Protein AF-A0A2R3QHC9-F1 (afdb_monomer)

Nearest PDB structures (foldseek):
  4gmg-assembly2_C  TM=5.387E-01  e=1.270E-01  Yersinia enterocolitica subsp. enterocolitica 8081
  4gmf-assembly1_A  TM=4.639E-01  e=7.809E-02  Yersinia enterocolitica subsp. enterocolitica 8081
  4gmg-assembly2_D  TM=4.765E-01  e=1.349E-01  Yersinia enterocolitica subsp. enterocolitica 8081
  4gmg-assembly1_B  TM=4.558E-01  e=1.270E-01  Yersinia enterocolitica subsp. enterocolitica 8081
  5kvs-assembly1_B  TM=4.459E-01  e=1.270E-01  Yersinia enterocolitica

Solvent-accessible surface area (backbone atoms only — not comparable to full-atom values): 14572 Å² total; per-residue (Å²): 135,83,73,7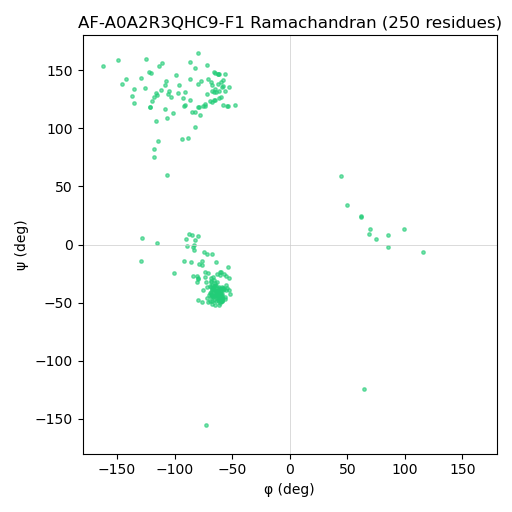6,47,86,79,48,50,32,53,44,51,48,32,47,35,56,29,52,70,57,51,57,64,62,48,23,78,75,43,71,48,53,50,70,57,49,55,40,32,50,69,72,40,94,61,95,71,54,68,71,46,52,51,44,43,36,46,73,72,40,34,54,98,52,30,68,40,47,91,37,41,44,63,33,36,43,84,74,43,61,68,40,58,53,51,41,65,74,63,39,58,81,55,90,45,72,28,37,36,39,36,34,70,62,61,66,91,48,38,38,34,41,34,34,58,32,78,14,41,34,41,38,43,35,58,77,55,100,56,50,65,67,54,46,48,66,71,67,61,47,77,38,78,44,77,28,91,52,66,52,77,80,60,60,58,88,42,42,66,60,30,50,52,52,55,50,51,46,49,51,51,54,56,68,71,48,53,69,67,56,54,51,48,54,50,50,51,59,61,68,49,66,94,84,73,85,74,89,69,97,52,99,54,52,62,62,53,48,51,50,52,53,50,50,42,54,41,43,76,72,69,48,50,71,68,61,51,52,53,51,53,55,54,54,53,56,64,62,73,68,60,81,76,84,75,82,80,79,89,126

Structure (mmCIF, N/CA/C/O backbone):
data_AF-A0A2R3QHC9-F1
#
_entry.id   AF-A0A2R3QHC9-F1
#
loop_
_atom_site.group_PDB
_atom_site.id
_atom_site.type_symbol
_atom_site.label_atom_id
_atom_site.label_alt_id
_atom_site.label_comp_id
_atom_site.label_asym_id
_atom_site.label_entity_id
_atom_site.label_seq_id
_atom_site.pdbx_PDB_ins_code
_atom_site.Cartn_x
_atom_site.Cartn_y
_atom_site.Cartn_z
_atom_site.occupancy
_atom_site.B_iso_or_equiv
_atom_site.auth_seq_id
_atom_site.auth_comp_id
_atom_site.auth_asym_id
_atom_site.auth_atom_id
_atom_site.pdbx_PDB_model_num
ATOM 1 N N . MET A 1 1 ? 13.502 2.954 15.774 1.00 37.19 1 MET A N 1
ATOM 2 C CA . MET A 1 1 ? 12.127 2.497 16.058 1.00 37.19 1 MET A CA 1
ATOM 3 C C . MET A 1 1 ? 11.345 3.686 16.577 1.00 37.19 1 MET A C 1
ATOM 5 O O . MET A 1 1 ? 11.470 4.013 17.752 1.00 37.19 1 MET A O 1
ATOM 9 N N . SER A 1 2 ? 10.602 4.375 15.716 1.00 44.53 2 SER A N 1
ATOM 10 C CA . SER A 1 2 ? 9.570 5.290 16.207 1.00 44.53 2 SER A CA 1
ATOM 11 C C . SER A 1 2 ? 8.277 4.499 16.240 1.00 44.53 2 SER A C 1
ATOM 13 O O . SER A 1 2 ? 7.577 4.404 15.241 1.00 44.53 2 SER A O 1
ATOM 15 N N . ALA A 1 3 ? 8.001 3.876 17.385 1.00 68.56 3 ALA A N 1
ATOM 16 C CA . ALA A 1 3 ? 6.725 3.220 17.611 1.00 68.56 3 ALA A CA 1
ATOM 17 C C . ALA A 1 3 ? 5.607 4.265 17.475 1.00 68.56 3 ALA A C 1
ATOM 19 O O . ALA A 1 3 ? 5.670 5.312 18.123 1.00 68.56 3 ALA A O 1
ATOM 20 N N . LEU A 1 4 ? 4.603 3.984 16.638 1.00 81.00 4 LEU A N 1
ATOM 21 C CA . LEU A 1 4 ? 3.405 4.816 16.504 1.00 81.00 4 LEU A CA 1
ATOM 22 C C . LEU A 1 4 ? 2.848 5.156 17.890 1.00 81.00 4 LEU A C 1
ATOM 24 O O . LEU A 1 4 ? 2.478 4.262 18.658 1.00 81.00 4 LEU A O 1
ATOM 28 N N . ASN A 1 5 ? 2.780 6.445 18.213 1.00 84.69 5 ASN A N 1
ATOM 29 C CA . ASN A 1 5 ? 2.240 6.886 19.492 1.00 84.69 5 ASN A CA 1
ATOM 30 C C . ASN A 1 5 ? 0.699 6.874 19.475 1.00 84.69 5 ASN A C 1
ATOM 32 O O . ASN A 1 5 ? 0.059 6.813 18.423 1.00 84.69 5 ASN A O 1
ATOM 36 N N . SER A 1 6 ? 0.079 6.957 20.653 1.00 84.75 6 SER A N 1
ATOM 37 C CA . SER A 1 6 ? -1.382 6.886 20.797 1.00 84.75 6 SER A CA 1
ATOM 38 C C . SER A 1 6 ? -2.150 7.981 20.047 1.00 84.75 6 SER A C 1
ATOM 40 O O . SER A 1 6 ? -3.322 7.779 19.739 1.00 84.75 6 SER A O 1
ATOM 42 N N . GLU A 1 7 ? -1.517 9.117 19.752 1.00 87.75 7 GLU A N 1
ATOM 43 C CA . GLU A 1 7 ? -2.118 10.236 19.011 1.00 87.75 7 GLU A CA 1
ATOM 44 C C . GLU A 1 7 ? -2.032 10.042 17.489 1.00 87.75 7 GLU A C 1
ATOM 46 O O . GLU A 1 7 ? -2.892 10.522 16.752 1.00 87.75 7 GLU A O 1
ATOM 51 N N . GLN A 1 8 ? -1.035 9.293 17.012 1.00 91.44 8 GLN A N 1
ATOM 52 C CA . GLN A 1 8 ? -0.843 8.959 15.599 1.00 91.44 8 GLN A CA 1
ATOM 53 C C . GLN A 1 8 ? -1.755 7.816 15.138 1.00 91.44 8 GLN A C 1
ATOM 55 O O . GLN A 1 8 ? -2.163 7.788 13.976 1.00 91.44 8 GLN A O 1
ATOM 60 N N . LEU A 1 9 ? -2.116 6.890 16.034 1.00 92.38 9 LEU A N 1
ATOM 61 C CA . LEU A 1 9 ? -2.947 5.727 15.691 1.00 92.38 9 LEU A CA 1
ATOM 62 C C . LEU A 1 9 ? -4.305 6.089 15.055 1.00 92.38 9 LEU A C 1
ATOM 64 O O . LEU A 1 9 ? -4.631 5.499 14.021 1.00 92.38 9 LEU A O 1
ATOM 68 N N . PRO A 1 10 ? -5.096 7.044 15.587 1.00 94.31 10 PRO A N 1
ATOM 69 C CA . PRO A 1 10 ? -6.348 7.453 14.954 1.00 94.31 10 PRO A CA 1
ATOM 70 C C . PRO A 1 10 ? -6.142 8.090 13.577 1.00 94.31 10 PRO A C 1
ATOM 72 O O . PRO A 1 10 ? -6.956 7.881 12.678 1.00 94.31 10 PRO A O 1
ATOM 75 N N . ILE A 1 11 ? -5.050 8.842 13.405 1.00 95.19 11 ILE A N 1
ATOM 76 C CA . ILE A 1 11 ? -4.715 9.536 12.156 1.00 95.19 11 ILE A CA 1
ATOM 77 C C . ILE A 1 11 ? -4.388 8.510 11.066 1.00 95.19 11 ILE A C 1
ATOM 79 O O . ILE A 1 11 ? -4.999 8.532 9.994 1.00 95.19 11 ILE A O 1
ATOM 83 N N . LEU A 1 12 ? -3.489 7.566 11.365 1.00 95.31 12 LEU A N 1
ATOM 84 C CA . LEU A 1 12 ? -3.126 6.478 10.456 1.00 95.31 12 LEU A CA 1
ATOM 85 C C . LEU A 1 12 ? -4.350 5.625 10.098 1.00 95.31 12 LEU A C 1
ATOM 87 O O . LEU A 1 12 ? -4.618 5.384 8.920 1.00 95.31 12 LEU A O 1
ATOM 91 N N . ALA A 1 13 ? -5.125 5.206 11.104 1.00 95.94 13 ALA A N 1
ATOM 92 C CA . ALA A 1 13 ? -6.312 4.385 10.888 1.00 95.94 13 ALA A CA 1
ATOM 93 C C . ALA A 1 13 ? -7.358 5.103 10.021 1.00 95.94 13 ALA A C 1
ATOM 95 O O . ALA A 1 13 ? -7.935 4.499 9.118 1.00 95.94 13 ALA A O 1
ATOM 96 N N . GLY A 1 14 ? -7.583 6.399 10.258 1.00 96.06 14 GLY A N 1
ATOM 97 C CA . GLY A 1 14 ? -8.512 7.213 9.477 1.00 96.06 14 GLY A CA 1
ATOM 98 C C . GLY A 1 14 ? -8.093 7.351 8.015 1.00 96.06 14 GLY A C 1
ATOM 99 O O . GLY A 1 14 ? -8.934 7.203 7.123 1.00 96.06 14 GLY A O 1
ATOM 100 N N . ALA A 1 15 ? -6.802 7.580 7.763 1.00 95.88 15 ALA A N 1
ATOM 101 C CA . ALA A 1 15 ? -6.261 7.661 6.411 1.00 95.88 15 ALA A CA 1
ATOM 102 C C . ALA A 1 15 ? -6.394 6.318 5.670 1.00 95.88 15 ALA A C 1
ATOM 104 O O . ALA A 1 15 ? -6.951 6.284 4.572 1.00 95.88 15 ALA A O 1
ATOM 105 N N . LEU A 1 16 ? -5.992 5.206 6.297 1.00 97.00 16 LEU A N 1
ATOM 106 C CA . LEU A 1 16 ? -6.096 3.862 5.712 1.00 97.00 16 LEU A CA 1
ATOM 107 C C . LEU A 1 16 ? -7.544 3.440 5.436 1.00 97.00 16 LEU A C 1
ATOM 109 O O . LEU A 1 16 ? -7.821 2.872 4.382 1.00 97.00 16 LEU A O 1
ATOM 113 N N . LEU A 1 17 ? -8.486 3.751 6.336 1.00 96.62 17 LEU A N 1
ATOM 114 C CA . LEU A 1 17 ? -9.914 3.488 6.118 1.00 96.62 17 LEU A CA 1
ATOM 115 C C . LEU A 1 17 ? -10.426 4.149 4.838 1.00 96.62 17 LEU A C 1
ATOM 117 O O . LEU A 1 17 ? -11.145 3.523 4.060 1.00 96.62 17 LEU A O 1
ATOM 121 N N . ARG A 1 18 ? -10.054 5.416 4.626 1.00 95.62 18 ARG A N 1
ATOM 122 C CA . ARG A 1 18 ? -10.460 6.192 3.450 1.00 95.62 18 ARG A CA 1
ATOM 123 C C . ARG A 1 18 ? -9.799 5.680 2.182 1.00 95.62 18 ARG A C 1
ATOM 125 O O . ARG A 1 18 ? -10.515 5.420 1.223 1.00 95.62 18 ARG A O 1
ATOM 132 N N . LEU A 1 19 ? -8.483 5.474 2.209 1.00 95.81 19 LEU A N 1
ATOM 133 C CA . LEU A 1 19 ? -7.729 4.948 1.070 1.00 95.81 19 LEU A CA 1
ATOM 134 C C . LEU A 1 19 ? -8.257 3.585 0.613 1.00 95.81 19 LEU A C 1
ATOM 136 O O . LEU A 1 19 ? -8.343 3.323 -0.581 1.00 95.81 19 LEU A O 1
ATOM 140 N N . ARG A 1 20 ? -8.673 2.730 1.550 1.00 95.56 20 ARG A N 1
ATOM 141 C CA . ARG A 1 20 ? -9.242 1.409 1.248 1.00 95.56 20 ARG A CA 1
ATOM 142 C C . ARG A 1 20 ? -10.740 1.419 0.932 1.00 95.56 20 ARG A C 1
ATOM 144 O O . ARG A 1 20 ? -11.303 0.356 0.690 1.00 95.56 20 ARG A O 1
ATOM 151 N N . GLY A 1 21 ? -11.406 2.574 0.995 1.00 94.56 21 GLY A N 1
ATOM 152 C CA . GLY A 1 21 ? -12.853 2.676 0.778 1.00 94.56 21 GLY A CA 1
ATOM 153 C C . GLY A 1 21 ? -13.698 1.896 1.796 1.00 94.56 21 GLY A C 1
ATOM 154 O O . GLY A 1 21 ? -14.824 1.508 1.493 1.00 94.56 21 GLY A O 1
ATOM 155 N N . LEU A 1 22 ? -13.174 1.639 3.000 1.00 94.81 22 LEU A N 1
ATOM 156 C CA . LEU A 1 22 ? -13.862 0.835 4.011 1.00 94.81 22 LEU A CA 1
ATOM 157 C C . LEU A 1 22 ? -14.934 1.645 4.748 1.00 94.81 22 LEU A C 1
ATOM 159 O O . LEU A 1 22 ? -14.729 2.792 5.159 1.00 94.81 22 LEU A O 1
ATOM 163 N N . THR A 1 23 ? -16.084 1.011 4.973 1.00 93.62 23 THR A N 1
ATOM 164 C CA . THR A 1 23 ? -17.175 1.578 5.770 1.00 93.62 23 THR A CA 1
ATOM 165 C C . THR A 1 23 ? -16.985 1.268 7.255 1.00 93.62 23 THR A C 1
ATOM 167 O O . THR A 1 23 ? -16.351 0.284 7.629 1.00 93.62 23 THR A O 1
ATOM 170 N N . LEU A 1 24 ? -17.590 2.074 8.136 1.00 93.56 24 LEU A N 1
ATOM 171 C CA . LEU A 1 24 ? -17.576 1.786 9.578 1.00 93.56 24 LEU A CA 1
ATOM 172 C C . LEU A 1 24 ? -18.296 0.470 9.923 1.00 93.56 24 LEU A C 1
ATOM 174 O O . LEU A 1 24 ? -17.975 -0.135 10.941 1.00 93.56 24 LEU A O 1
ATOM 178 N N . ALA A 1 25 ? -19.248 0.032 9.090 1.00 92.62 25 ALA A N 1
ATOM 179 C CA . ALA A 1 25 ? -19.932 -1.249 9.250 1.00 92.62 25 ALA A CA 1
ATOM 180 C C . ALA A 1 25 ? -18.972 -2.422 9.003 1.00 92.62 25 ALA A C 1
ATOM 182 O O . ALA A 1 25 ? -18.829 -3.272 9.874 1.00 92.62 25 ALA A O 1
ATOM 183 N N . ALA A 1 26 ? -18.211 -2.389 7.903 1.00 93.19 26 ALA A N 1
ATOM 184 C CA . ALA A 1 26 ? -17.202 -3.410 7.611 1.00 93.19 26 ALA A CA 1
ATOM 185 C C . ALA A 1 26 ? -16.153 -3.526 8.733 1.00 93.19 26 ALA A C 1
ATOM 187 O O . ALA A 1 26 ? -15.731 -4.620 9.104 1.00 93.19 26 ALA A O 1
ATOM 188 N N . VAL A 1 27 ? -15.767 -2.393 9.328 1.00 94.19 27 VAL A N 1
ATOM 189 C CA . VAL A 1 27 ? -14.846 -2.385 10.472 1.00 94.19 27 VAL A CA 1
ATOM 190 C C . VAL A 1 27 ? -15.482 -2.984 11.721 1.00 94.19 27 VAL A C 1
ATOM 192 O O . VAL A 1 27 ? -14.807 -3.701 12.461 1.00 94.19 27 VAL A O 1
ATOM 195 N N . PHE A 1 28 ? -16.757 -2.688 11.986 1.00 92.94 28 PHE A N 1
ATOM 196 C CA . PHE A 1 28 ? -17.480 -3.291 13.103 1.00 92.94 28 PHE A CA 1
ATOM 197 C C . PHE A 1 28 ? -17.517 -4.815 12.964 1.00 92.94 28 PHE A C 1
ATOM 199 O O . PHE A 1 28 ? -17.169 -5.498 13.924 1.00 92.94 28 PHE A O 1
ATOM 206 N N . ASP A 1 29 ? -17.836 -5.332 11.779 1.00 93.25 29 ASP A N 1
ATOM 207 C CA . ASP A 1 29 ? -17.891 -6.776 11.529 1.00 93.25 29 ASP A CA 1
ATOM 208 C C . ASP A 1 29 ? -16.524 -7.446 11.752 1.00 93.25 29 ASP A C 1
ATOM 210 O O . ASP A 1 29 ? -16.443 -8.532 12.321 1.00 93.25 29 ASP A O 1
ATOM 214 N N . ALA A 1 30 ? -15.433 -6.768 11.381 1.00 92.50 30 ALA A N 1
ATOM 215 C CA . ALA A 1 30 ? -14.078 -7.295 11.527 1.00 92.50 30 ALA A CA 1
ATOM 216 C C . ALA A 1 30 ? -13.479 -7.164 12.942 1.00 92.50 30 ALA A C 1
ATOM 218 O O . ALA A 1 30 ? -12.588 -7.931 13.306 1.00 92.50 30 ALA A O 1
ATOM 219 N N . THR A 1 31 ? -13.900 -6.173 13.735 1.00 94.31 31 THR A N 1
ATOM 220 C CA . THR A 1 31 ? -13.192 -5.781 14.980 1.00 94.31 31 THR A CA 1
ATOM 221 C C . THR A 1 31 ? -14.086 -5.698 16.220 1.00 94.31 31 THR A C 1
ATOM 223 O O . THR A 1 31 ? -13.595 -5.580 17.347 1.00 94.31 31 THR A O 1
ATOM 226 N N . GLY A 1 32 ? -15.407 -5.696 16.038 1.00 93.06 32 GLY A N 1
ATOM 227 C CA . GLY A 1 32 ? -16.400 -5.462 17.087 1.00 93.06 32 GLY A CA 1
ATOM 228 C C . GLY A 1 32 ? -16.429 -4.028 17.635 1.00 93.06 32 GLY A C 1
ATOM 229 O O . GLY A 1 32 ? -17.087 -3.769 18.649 1.00 93.06 32 GLY A O 1
ATOM 230 N N . ILE A 1 33 ? -15.714 -3.074 17.024 1.00 95.12 33 ILE A N 1
ATOM 231 C CA . ILE A 1 33 ? -15.723 -1.670 17.458 1.00 95.12 33 ILE A CA 1
ATOM 232 C C . ILE A 1 33 ? -16.979 -0.982 16.926 1.00 95.12 33 ILE A C 1
ATOM 234 O O . ILE A 1 33 ? -17.162 -0.834 15.721 1.00 95.12 33 ILE A O 1
ATOM 238 N N . ARG A 1 34 ? -17.840 -0.498 17.829 1.00 94.81 34 ARG A N 1
ATOM 239 C CA . ARG A 1 34 ? -19.048 0.253 17.449 1.00 94.81 34 ARG A CA 1
ATOM 240 C C . ARG A 1 34 ? -18.691 1.491 16.621 1.00 94.81 34 ARG A C 1
ATOM 242 O O . ARG A 1 34 ? -17.822 2.268 17.018 1.00 94.81 34 ARG A O 1
ATOM 249 N N . ALA A 1 35 ? -19.445 1.730 15.547 1.00 94.12 35 ALA A N 1
ATOM 250 C CA . ALA A 1 35 ? -19.225 2.843 14.621 1.00 94.12 35 ALA A CA 1
ATOM 251 C C . ALA A 1 35 ? -19.148 4.220 15.310 1.00 94.12 35 ALA A C 1
ATOM 253 O O . ALA A 1 35 ? -18.304 5.036 14.949 1.00 94.12 35 ALA A O 1
ATOM 254 N N . ALA A 1 36 ? -19.977 4.469 16.331 1.00 93.25 36 ALA A N 1
ATOM 255 C CA . ALA A 1 36 ? -19.953 5.721 17.094 1.00 93.25 36 ALA A CA 1
ATOM 256 C C . ALA A 1 36 ? -18.624 5.923 17.844 1.00 93.25 36 ALA A C 1
ATOM 258 O O . ALA A 1 36 ? -18.024 6.995 17.762 1.00 93.25 36 ALA A O 1
ATOM 259 N N . ASN A 1 37 ? -18.136 4.875 18.516 1.00 94.62 37 ASN A N 1
ATOM 260 C CA . ASN A 1 37 ? -16.878 4.912 19.261 1.00 94.62 37 ASN A CA 1
ATOM 261 C C . ASN A 1 37 ? -15.698 5.081 18.303 1.00 94.62 37 ASN A C 1
ATOM 263 O O . ASN A 1 37 ? -14.841 5.930 18.538 1.00 94.62 37 ASN A O 1
ATOM 267 N N . LEU A 1 38 ? -15.688 4.327 17.197 1.00 95.56 38 LEU A N 1
ATOM 268 C CA . LEU A 1 38 ? -14.661 4.450 16.165 1.00 95.56 38 LEU A CA 1
ATOM 269 C C . LEU A 1 38 ? -14.658 5.856 15.556 1.00 95.56 38 LEU A C 1
ATOM 271 O O . LEU A 1 38 ? -13.611 6.484 15.473 1.00 95.56 38 LEU A O 1
ATOM 275 N N . SER A 1 39 ? -15.823 6.397 15.188 1.00 94.75 39 SER A N 1
ATOM 276 C CA . SER A 1 39 ? -15.914 7.740 14.609 1.00 94.75 39 SER A CA 1
ATOM 277 C C . SER A 1 39 ? -15.441 8.832 15.568 1.00 94.75 39 SER A C 1
ATOM 279 O O . SER A 1 39 ? -14.796 9.779 15.121 1.00 94.75 39 SER A O 1
ATOM 281 N N . ALA A 1 40 ? -15.767 8.733 16.858 1.00 94.44 40 ALA A N 1
ATOM 282 C CA . ALA A 1 40 ? -15.295 9.686 17.854 1.00 94.44 40 ALA A CA 1
ATOM 283 C C . ALA A 1 40 ? -13.776 9.567 18.064 1.00 94.44 40 ALA A C 1
ATOM 285 O O . ALA A 1 40 ? -13.091 10.590 18.063 1.00 94.44 40 ALA A O 1
ATOM 286 N N . TRP A 1 41 ? -13.250 8.343 18.142 1.00 95.00 41 TRP A N 1
ATOM 287 C CA . TRP A 1 41 ? -11.816 8.081 18.286 1.00 95.00 41 TRP A CA 1
ATOM 288 C C . TRP A 1 41 ? -11.001 8.594 17.089 1.00 95.00 41 TRP A C 1
ATOM 290 O O . TRP A 1 41 ? -10.028 9.313 17.285 1.00 95.00 41 TRP A O 1
A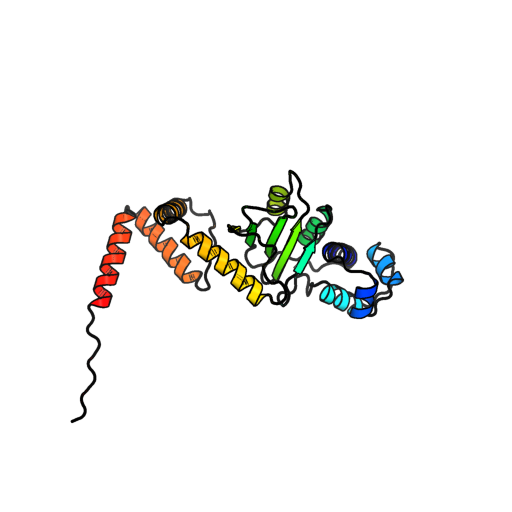TOM 300 N N . LEU A 1 42 ? -11.451 8.345 15.853 1.00 94.31 42 LEU A N 1
ATOM 301 C CA . LEU A 1 42 ? -10.821 8.861 14.624 1.00 94.31 42 LEU A CA 1
ATOM 302 C C . LEU A 1 42 ? -10.792 10.398 14.550 1.00 94.31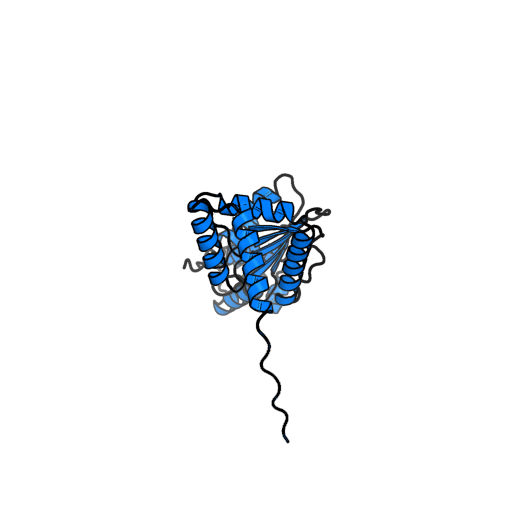 42 LEU A C 1
ATOM 304 O O . LEU A 1 42 ? -9.960 10.966 13.854 1.00 94.31 42 LEU A O 1
ATOM 308 N N . LYS A 1 43 ? -11.694 11.082 15.265 1.00 92.19 43 LYS A N 1
ATOM 309 C CA . LYS A 1 43 ? -11.722 12.552 15.388 1.00 92.19 43 LYS A CA 1
ATOM 310 C C . LYS A 1 43 ? -10.843 13.070 16.535 1.00 92.19 43 LYS A C 1
ATOM 312 O O . LYS A 1 43 ? -10.970 14.234 16.904 1.00 92.19 43 LYS A O 1
ATOM 317 N N . GLY A 1 44 ? -10.032 12.208 17.151 1.00 87.62 44 GLY A N 1
ATOM 318 C CA . GLY A 1 44 ? -9.202 12.545 18.309 1.00 87.62 44 GLY A CA 1
ATOM 319 C C . GLY A 1 44 ? -9.999 12.792 19.592 1.00 87.62 44 GLY A C 1
ATOM 320 O O . GLY A 1 44 ? -9.458 13.329 20.555 1.00 87.62 44 GLY A O 1
ATOM 321 N N . ARG A 1 45 ? -11.294 12.435 19.637 1.00 88.06 45 ARG A N 1
ATOM 322 C CA . ARG A 1 45 ? -12.085 12.593 20.864 1.00 88.06 45 ARG A CA 1
ATOM 323 C C . ARG A 1 45 ? -11.727 11.481 21.851 1.00 88.06 45 ARG A C 1
ATOM 325 O O . ARG A 1 45 ? -11.626 10.328 21.423 1.00 88.06 45 ARG A O 1
ATOM 332 N N . PRO A 1 46 ? -11.633 11.781 23.160 1.00 78.50 46 PRO A N 1
ATOM 333 C CA . PRO A 1 46 ? -11.410 10.763 24.179 1.00 78.50 46 PRO A CA 1
ATOM 334 C C . PRO A 1 46 ? -12.468 9.664 24.074 1.00 78.50 46 PRO A C 1
ATOM 336 O O . PRO A 1 46 ? -13.668 9.929 24.180 1.00 78.50 46 PRO A O 1
ATOM 339 N N . GLN A 1 47 ? -12.025 8.436 23.820 1.00 84.88 47 GLN A N 1
ATOM 340 C CA . GLN A 1 47 ? -12.861 7.245 23.729 1.00 84.88 47 GLN A CA 1
ATOM 341 C C . GLN A 1 47 ? -12.087 6.050 24.265 1.00 84.88 47 GLN A C 1
ATOM 343 O O . GLN A 1 47 ? -10.911 5.871 23.954 1.00 84.88 47 GLN A O 1
ATOM 348 N N . VAL A 1 48 ? -12.765 5.202 25.036 1.00 82.50 48 VAL A N 1
ATOM 349 C CA . VAL A 1 48 ? -12.174 3.965 25.547 1.00 82.50 48 VAL A CA 1
ATOM 350 C C . VAL A 1 48 ? -12.394 2.862 24.513 1.00 82.50 48 VAL A C 1
ATOM 352 O O . VAL A 1 48 ? -13.423 2.184 24.499 1.00 82.50 48 VAL A O 1
ATOM 355 N N . ILE A 1 49 ? -11.423 2.694 23.619 1.00 89.81 49 ILE A N 1
ATOM 356 C CA . ILE A 1 49 ? -11.270 1.487 22.802 1.00 89.81 49 ILE A CA 1
ATOM 357 C C . ILE A 1 49 ? -10.122 0.696 23.425 1.00 89.81 49 ILE A C 1
ATOM 359 O O . ILE A 1 49 ? -9.052 1.247 23.668 1.00 89.81 49 ILE A O 1
ATOM 363 N N . SER A 1 50 ? -10.346 -0.582 23.734 1.00 91.19 50 SER A N 1
ATOM 364 C CA . SER A 1 50 ? -9.293 -1.410 24.323 1.00 91.19 50 SER A CA 1
ATOM 365 C C . SER A 1 50 ? -8.106 -1.537 23.367 1.00 91.19 50 SER A C 1
ATOM 367 O O . SER A 1 50 ? -8.293 -1.615 22.152 1.00 91.19 50 SER A O 1
ATOM 369 N N . ALA A 1 51 ? -6.891 -1.627 23.914 1.00 90.19 51 ALA A N 1
ATOM 370 C CA . ALA A 1 51 ? -5.675 -1.806 23.121 1.00 90.19 51 ALA A CA 1
ATOM 371 C C . ALA A 1 51 ? -5.793 -2.995 22.150 1.00 90.19 51 ALA A C 1
ATOM 373 O O . ALA A 1 51 ? -5.503 -2.848 20.971 1.00 90.19 51 ALA A O 1
ATOM 374 N N . ALA A 1 52 ? -6.348 -4.126 22.604 1.00 91.88 52 ALA A N 1
ATOM 375 C CA . ALA A 1 52 ? -6.584 -5.301 21.763 1.00 91.88 52 ALA A CA 1
ATOM 376 C C . ALA A 1 52 ? -7.480 -5.008 20.544 1.00 91.88 52 ALA A C 1
ATOM 378 O O . ALA A 1 52 ? -7.214 -5.493 19.448 1.00 91.88 52 ALA A O 1
ATOM 379 N N . ARG A 1 53 ? -8.524 -4.182 20.708 1.00 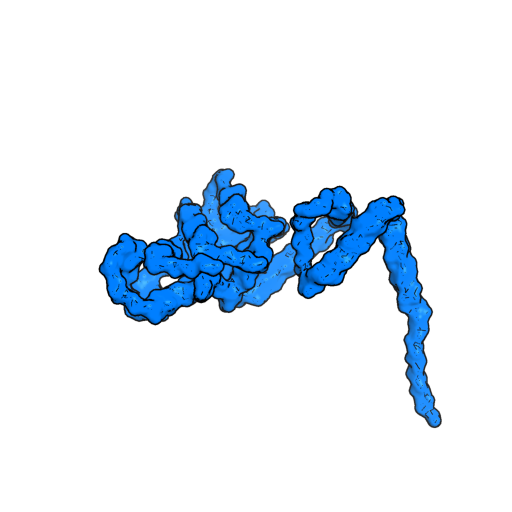94.31 53 ARG A N 1
ATOM 380 C CA . ARG A 1 53 ? -9.393 -3.770 19.596 1.00 94.31 53 ARG A CA 1
ATOM 381 C C . ARG A 1 53 ? -8.690 -2.797 18.655 1.00 94.31 53 ARG A C 1
ATOM 383 O O . ARG A 1 53 ? -8.887 -2.898 17.451 1.00 94.31 53 ARG A O 1
ATOM 390 N N . VAL A 1 54 ? -7.857 -1.896 19.175 1.00 93.19 54 VAL A N 1
ATOM 391 C CA . VAL A 1 54 ? -7.025 -1.014 18.338 1.00 93.19 54 VAL A CA 1
ATOM 392 C C . VAL A 1 54 ? -6.022 -1.837 17.524 1.00 93.19 54 VAL A C 1
ATOM 394 O O . VAL A 1 54 ? -5.904 -1.628 16.322 1.00 93.19 54 VAL A O 1
ATOM 397 N N . THR A 1 55 ? -5.366 -2.829 18.129 1.00 93.19 55 THR A N 1
ATOM 398 C CA . THR A 1 55 ? -4.480 -3.759 17.415 1.00 93.19 55 THR A CA 1
ATOM 399 C C . THR A 1 55 ? -5.235 -4.542 16.340 1.00 93.19 55 THR A C 1
ATOM 401 O O . THR A 1 55 ? -4.768 -4.602 15.208 1.00 93.19 55 THR A O 1
ATOM 404 N N . ALA A 1 56 ? -6.419 -5.083 16.652 1.00 95.00 56 ALA A N 1
ATOM 405 C CA . ALA A 1 56 ? -7.257 -5.780 15.673 1.00 95.00 56 ALA A CA 1
ATOM 406 C C . ALA A 1 56 ? -7.692 -4.864 14.516 1.00 95.00 56 ALA A C 1
ATOM 408 O O . ALA A 1 56 ? -7.696 -5.288 13.363 1.00 95.00 56 ALA A O 1
ATOM 409 N N . LEU A 1 57 ? -8.008 -3.597 14.808 1.00 96.19 57 LEU A N 1
ATOM 410 C CA . LEU A 1 57 ? -8.306 -2.584 13.798 1.00 96.19 57 LEU A CA 1
ATOM 411 C C . LEU A 1 57 ? -7.116 -2.341 12.872 1.00 96.19 57 LEU A C 1
ATOM 413 O O . LEU A 1 57 ? -7.283 -2.421 11.661 1.00 96.19 57 LEU A O 1
ATOM 417 N N . LEU A 1 58 ? -5.929 -2.068 13.415 1.00 95.88 58 LEU A N 1
ATOM 418 C CA . LEU A 1 58 ? -4.729 -1.844 12.600 1.00 95.88 58 LEU A CA 1
ATOM 419 C C . LEU A 1 58 ? -4.396 -3.077 11.760 1.00 95.88 58 LEU A C 1
ATOM 421 O O . LEU A 1 58 ? -4.158 -2.948 10.563 1.00 95.88 58 LEU A O 1
ATOM 425 N N . TYR A 1 59 ? -4.487 -4.268 12.353 1.00 95.81 59 TYR A N 1
ATOM 426 C CA . TYR A 1 59 ? -4.263 -5.524 11.648 1.00 95.81 59 TYR A CA 1
ATOM 427 C C . TYR A 1 59 ? -5.253 -5.712 10.494 1.00 95.81 59 TYR A C 1
ATOM 429 O O . TYR A 1 59 ? -4.839 -6.032 9.378 1.00 95.81 59 TYR A O 1
ATOM 437 N N . HIS A 1 60 ? -6.545 -5.447 10.722 1.00 96.19 60 HIS A N 1
ATOM 438 C CA . HIS A 1 60 ? -7.565 -5.451 9.671 1.00 96.19 60 HIS A CA 1
ATOM 439 C C . HIS A 1 60 ? -7.271 -4.407 8.588 1.00 96.19 60 HIS A C 1
ATOM 441 O O . HIS A 1 60 ? -7.480 -4.680 7.406 1.00 96.19 60 HIS A O 1
ATOM 447 N N . LEU A 1 61 ? -6.745 -3.241 8.976 1.00 96.88 61 LEU A N 1
ATOM 448 C CA . LEU A 1 61 ? -6.316 -2.176 8.070 1.00 96.88 61 LEU A CA 1
ATOM 449 C C . LEU A 1 61 ? -5.031 -2.493 7.301 1.00 96.88 61 LEU A C 1
ATOM 451 O O . LEU A 1 61 ? -4.748 -1.786 6.336 1.00 96.88 61 LEU A O 1
ATOM 455 N N . GLY A 1 62 ? -4.346 -3.588 7.631 1.00 95.88 62 GLY A N 1
ATOM 456 C CA . GLY A 1 62 ? -3.147 -4.028 6.930 1.00 95.88 62 GLY A CA 1
ATOM 457 C C . GLY A 1 62 ? -1.843 -3.643 7.629 1.00 95.88 62 GLY A C 1
ATOM 458 O O . GLY A 1 62 ? -0.791 -3.735 7.013 1.00 95.88 62 GLY A O 1
ATOM 459 N N . VAL A 1 63 ? -1.889 -3.207 8.890 1.00 95.38 63 VAL A N 1
ATOM 460 C CA . VAL A 1 63 ? -0.718 -2.749 9.649 1.00 95.38 63 VAL A CA 1
ATOM 461 C C . VAL A 1 63 ? -0.455 -3.657 10.845 1.00 95.38 63 VAL A C 1
ATOM 463 O O . VAL A 1 63 ? -1.347 -3.915 11.656 1.00 95.38 63 VAL A O 1
ATOM 466 N N . GLN A 1 64 ? 0.791 -4.093 11.000 1.00 91.88 64 GLN A N 1
ATOM 467 C CA . GLN A 1 64 ? 1.263 -4.859 12.149 1.00 91.88 64 GLN A CA 1
ATOM 468 C C . GLN A 1 64 ? 2.626 -4.324 12.586 1.00 91.88 64 GLN A C 1
ATOM 470 O O . GLN A 1 64 ? 3.527 -4.170 11.774 1.00 91.88 64 GLN A O 1
ATOM 475 N N . GLY A 1 65 ? 2.771 -4.000 13.874 1.00 86.38 65 GLY A N 1
ATOM 476 C CA . GLY A 1 65 ? 4.043 -3.495 14.407 1.00 86.38 65 GLY A CA 1
ATOM 477 C C . GLY A 1 65 ? 4.518 -2.172 13.790 1.00 86.38 65 GLY A C 1
ATOM 478 O O . GLY A 1 65 ? 5.707 -1.910 13.810 1.00 86.38 65 GLY A O 1
ATOM 479 N N . GLY A 1 66 ? 3.616 -1.356 13.229 1.00 87.56 66 GLY A N 1
ATOM 480 C CA . GLY A 1 66 ? 3.973 -0.108 12.531 1.00 87.56 66 GLY A CA 1
ATOM 481 C C . GLY A 1 66 ? 4.343 -0.282 11.055 1.00 87.56 66 GLY A C 1
ATOM 482 O O . GLY A 1 66 ? 4.553 0.709 10.360 1.00 87.56 66 GLY A O 1
ATOM 483 N N . GLN A 1 67 ? 4.349 -1.520 10.561 1.00 91.06 67 GLN A N 1
ATOM 484 C CA . GLN A 1 67 ? 4.677 -1.868 9.182 1.00 91.06 67 GLN A CA 1
ATOM 485 C C . GLN A 1 67 ? 3.445 -2.368 8.436 1.00 91.06 67 GLN A C 1
ATOM 487 O O . GLN A 1 67 ? 2.485 -2.860 9.038 1.00 91.06 67 GLN A O 1
ATOM 492 N N . LEU A 1 68 ? 3.478 -2.253 7.110 1.00 94.19 68 LEU A N 1
ATOM 493 C CA . LEU A 1 68 ? 2.496 -2.913 6.264 1.00 94.19 68 LEU A CA 1
ATOM 494 C C . LEU A 1 68 ? 2.687 -4.426 6.333 1.00 94.19 68 LEU A C 1
ATOM 496 O O . LEU A 1 68 ? 3.801 -4.942 6.286 1.00 94.19 68 LEU A O 1
ATOM 500 N N . ARG A 1 69 ? 1.571 -5.136 6.424 1.00 95.00 69 ARG A N 1
ATOM 501 C CA . ARG A 1 69 ? 1.514 -6.590 6.362 1.00 95.00 69 ARG A CA 1
ATOM 502 C C . ARG A 1 69 ? 1.963 -7.088 4.988 1.00 95.00 69 ARG A C 1
ATOM 504 O O . ARG A 1 69 ? 1.454 -6.605 3.980 1.00 95.00 69 ARG A O 1
ATOM 511 N N . SER A 1 70 ? 2.867 -8.062 4.954 1.00 93.38 70 SER A N 1
ATOM 512 C CA . SER A 1 70 ? 3.369 -8.680 3.718 1.00 93.38 70 SER A CA 1
ATOM 513 C C . SER A 1 70 ? 2.501 -9.834 3.210 1.00 93.38 70 SER A C 1
ATOM 515 O O . SER A 1 70 ? 2.604 -10.222 2.052 1.00 93.38 70 SER A O 1
ATOM 517 N N . ASP A 1 71 ? 1.601 -10.360 4.043 1.00 95.00 71 ASP A N 1
ATOM 518 C CA . ASP A 1 71 ? 0.704 -11.469 3.698 1.00 95.00 71 ASP A CA 1
ATOM 519 C C . ASP A 1 71 ? -0.518 -11.038 2.868 1.00 95.00 71 ASP A C 1
ATOM 521 O O . ASP A 1 71 ? -1.422 -11.836 2.627 1.00 95.00 71 ASP A O 1
ATOM 525 N N . MET A 1 72 ? -0.571 -9.778 2.427 1.00 95.62 72 MET A N 1
ATOM 526 C CA . MET A 1 72 ? -1.639 -9.274 1.571 1.00 95.62 72 MET A CA 1
ATOM 527 C C . MET A 1 72 ? -1.167 -8.166 0.631 1.00 95.62 72 MET A C 1
ATOM 529 O O . MET A 1 72 ? -0.195 -7.464 0.902 1.00 95.62 72 MET A O 1
ATOM 533 N N . VAL A 1 73 ? -1.918 -7.967 -0.453 1.00 97.31 73 VAL A N 1
ATOM 534 C CA . VAL A 1 73 ? -1.747 -6.817 -1.343 1.00 97.31 73 VAL A CA 1
ATOM 535 C C . VAL A 1 73 ? -2.664 -5.691 -0.876 1.00 97.31 73 VAL A C 1
ATOM 537 O O . VAL A 1 73 ? -3.892 -5.815 -0.851 1.00 97.31 73 VAL A O 1
ATOM 540 N N . HIS A 1 74 ? -2.073 -4.561 -0.510 1.00 97.44 74 HIS A N 1
ATOM 541 C CA . HIS A 1 74 ? -2.793 -3.373 -0.069 1.00 97.44 74 HIS A CA 1
ATOM 542 C C . HIS A 1 74 ? -3.362 -2.642 -1.278 1.00 97.44 74 HIS A C 1
ATOM 544 O O . HIS A 1 74 ? -2.615 -2.083 -2.067 1.00 97.44 74 HIS A O 1
ATOM 550 N N . THR A 1 75 ? -4.683 -2.626 -1.438 1.00 96.38 75 THR A N 1
ATOM 551 C CA . THR A 1 75 ? -5.328 -1.887 -2.536 1.00 96.38 75 THR A CA 1
ATOM 552 C C . THR A 1 75 ? -5.888 -0.569 -2.021 1.00 96.38 75 THR A C 1
ATOM 554 O O . THR A 1 75 ? -6.819 -0.568 -1.210 1.00 96.38 75 THR A O 1
ATOM 557 N N . TRP A 1 76 ? -5.315 0.545 -2.472 1.00 95.94 76 TRP A N 1
ATOM 558 C CA . TRP A 1 76 ? -5.667 1.902 -2.056 1.00 95.94 76 TRP A CA 1
ATOM 559 C C . TRP A 1 76 ? -6.092 2.752 -3.252 1.00 95.94 76 TRP A C 1
ATOM 561 O O . TRP A 1 76 ? -5.571 2.609 -4.354 1.00 95.94 76 TRP A O 1
ATOM 571 N N . SER A 1 77 ? -6.999 3.690 -3.011 1.00 93.00 77 SER A N 1
ATOM 572 C CA . SER A 1 77 ? -7.378 4.735 -3.954 1.00 93.00 77 SER A CA 1
ATOM 573 C C . SER A 1 77 ? -7.226 6.102 -3.302 1.00 93.00 77 SER A C 1
ATOM 575 O O . SER A 1 77 ? -7.643 6.297 -2.158 1.00 93.00 77 SER A O 1
ATOM 577 N N . ASP A 1 78 ? -6.634 7.050 -4.028 1.00 89.31 78 ASP A N 1
ATOM 578 C CA . ASP A 1 78 ? -6.459 8.422 -3.543 1.00 89.31 78 ASP A CA 1
ATOM 579 C C . ASP A 1 78 ? -7.794 9.173 -3.429 1.00 89.31 78 ASP A C 1
ATOM 581 O O . ASP A 1 78 ? -7.932 10.056 -2.581 1.00 89.31 78 ASP A O 1
ATOM 585 N N . GLN A 1 79 ? -8.779 8.811 -4.259 1.00 85.38 79 GLN A N 1
ATOM 586 C CA . GLN A 1 79 ? -10.060 9.511 -4.404 1.00 85.38 79 GLN A CA 1
ATOM 587 C C . GLN A 1 79 ? -9.864 11.026 -4.614 1.00 85.38 79 GLN A C 1
ATOM 589 O O . GLN A 1 79 ? -10.635 11.837 -4.100 1.00 85.38 79 GLN A O 1
ATOM 594 N N . GLY A 1 80 ? -8.786 11.409 -5.304 1.00 82.81 80 GLY A N 1
ATOM 595 C CA . GLY A 1 80 ? -8.377 12.798 -5.521 1.00 82.81 80 GLY A CA 1
ATOM 596 C C . GLY A 1 80 ? -7.738 13.498 -4.312 1.00 82.81 80 GLY A C 1
ATOM 597 O O . GLY A 1 80 ? -7.436 14.686 -4.398 1.00 82.81 80 GLY A O 1
ATOM 598 N N . GLU A 1 81 ? -7.507 12.809 -3.187 1.00 84.81 81 GLU A N 1
ATOM 599 C CA . GLU A 1 81 ? -6.964 13.397 -1.953 1.00 84.81 81 GLU A CA 1
ATOM 600 C C . GLU A 1 81 ? -5.607 12.797 -1.552 1.00 84.81 81 GLU A C 1
ATOM 602 O O . GLU A 1 81 ? -5.476 11.966 -0.647 1.00 84.81 81 GLU A O 1
ATOM 607 N N . TRP A 1 82 ? -4.556 13.315 -2.185 1.00 86.38 82 TRP A N 1
ATOM 608 C CA . TRP A 1 82 ? -3.151 12.943 -1.978 1.00 86.38 82 TRP A CA 1
ATOM 609 C C . TRP A 1 82 ? -2.643 13.097 -0.542 1.00 86.38 82 TRP A C 1
ATOM 611 O O . TRP A 1 82 ? -1.713 12.402 -0.128 1.00 86.38 82 TRP A O 1
ATOM 621 N N . ALA A 1 83 ? -3.254 13.990 0.243 1.00 89.12 83 ALA A N 1
ATOM 622 C CA . ALA A 1 83 ? -2.874 14.225 1.633 1.00 89.12 83 ALA A CA 1
ATOM 623 C C . ALA A 1 83 ? -2.912 12.935 2.467 1.00 89.12 83 ALA A C 1
ATOM 625 O O . ALA A 1 83 ? -2.044 12.727 3.310 1.00 89.12 83 ALA A O 1
ATOM 626 N N . ARG A 1 84 ? -3.861 12.032 2.187 1.00 91.50 84 ARG A N 1
ATOM 627 C CA . ARG A 1 84 ? -4.007 10.764 2.918 1.00 91.50 84 ARG A CA 1
ATOM 628 C C . ARG A 1 84 ? -2.872 9.792 2.632 1.00 91.50 84 ARG A C 1
ATOM 630 O O . ARG A 1 84 ? -2.378 9.171 3.567 1.00 91.50 84 ARG A O 1
ATOM 637 N N . LEU A 1 85 ? -2.443 9.689 1.372 1.00 91.50 85 LEU A N 1
ATOM 638 C CA . LEU A 1 85 ? -1.274 8.887 0.996 1.00 91.50 85 LEU A CA 1
ATOM 639 C C . LEU A 1 85 ? -0.036 9.391 1.738 1.00 91.50 85 LEU A C 1
ATOM 641 O O . LEU A 1 85 ? 0.648 8.610 2.395 1.00 91.50 85 LEU A O 1
ATOM 645 N N . ARG A 1 86 ? 0.179 10.713 1.729 1.00 90.94 86 ARG A N 1
ATOM 646 C CA . ARG A 1 86 ? 1.293 11.354 2.441 1.00 90.94 86 ARG A CA 1
ATOM 647 C C . ARG A 1 86 ? 1.249 11.066 3.937 1.00 90.94 86 ARG A C 1
ATOM 649 O O . ARG A 1 86 ? 2.268 10.726 4.525 1.00 90.94 86 ARG A O 1
ATOM 656 N N . THR A 1 87 ? 0.074 11.167 4.555 1.00 92.12 87 THR A N 1
ATOM 657 C CA . THR A 1 87 ? -0.112 10.821 5.968 1.00 92.12 87 THR A CA 1
ATOM 658 C C . THR A 1 87 ? 0.268 9.373 6.256 1.00 92.12 87 THR A C 1
ATOM 660 O O . THR A 1 87 ? 0.964 9.131 7.236 1.00 92.12 87 THR A O 1
ATOM 663 N N . VAL A 1 88 ? -0.163 8.418 5.427 1.00 93.69 88 VAL A N 1
ATOM 664 C CA . VAL A 1 88 ? 0.168 7.001 5.630 1.00 93.69 88 VAL A CA 1
ATOM 665 C C . VAL A 1 88 ? 1.669 6.768 5.490 1.00 93.69 88 VAL A C 1
ATOM 667 O O . VAL A 1 88 ? 2.270 6.245 6.423 1.00 93.69 88 VAL A O 1
ATOM 670 N N . PHE A 1 89 ? 2.295 7.207 4.396 1.00 90.06 89 PHE A N 1
ATOM 671 C CA . PHE A 1 89 ? 3.731 6.988 4.185 1.00 90.06 89 PHE A CA 1
ATOM 672 C C . PHE A 1 89 ? 4.614 7.682 5.231 1.00 90.06 89 PHE A C 1
ATOM 674 O O . PHE A 1 89 ? 5.634 7.123 5.609 1.00 90.06 89 PHE A O 1
ATOM 681 N N . ASN A 1 90 ? 4.203 8.841 5.757 1.00 90.06 90 ASN A N 1
ATOM 682 C CA . ASN A 1 90 ? 4.939 9.532 6.822 1.00 90.06 90 ASN A CA 1
ATOM 683 C C . ASN A 1 90 ? 4.818 8.860 8.200 1.00 90.06 90 ASN A C 1
ATOM 685 O O . ASN A 1 90 ? 5.627 9.139 9.084 1.00 90.06 90 ASN A O 1
ATOM 689 N N . LEU A 1 91 ? 3.760 8.076 8.429 1.00 92.00 91 LEU A N 1
ATOM 690 C CA . LEU A 1 91 ? 3.487 7.442 9.723 1.00 92.00 91 LEU A CA 1
ATOM 691 C C . LEU A 1 91 ? 3.905 5.971 9.768 1.00 92.00 91 LEU A C 1
ATOM 693 O O . LEU A 1 91 ? 4.129 5.449 10.859 1.00 92.00 91 LEU A O 1
ATOM 697 N N . LEU A 1 92 ? 3.973 5.295 8.621 1.00 89.44 92 LEU A N 1
ATOM 698 C CA . LEU A 1 92 ? 4.525 3.947 8.538 1.00 89.44 92 LEU A CA 1
ATOM 699 C C . LEU A 1 92 ? 6.020 3.966 8.851 1.00 89.44 92 LEU A C 1
ATOM 701 O O . LEU A 1 92 ? 6.722 4.929 8.545 1.00 89.44 92 LEU A O 1
ATOM 705 N N . GLU A 1 93 ? 6.516 2.877 9.432 1.00 83.19 93 GLU A N 1
ATOM 706 C CA . GLU A 1 93 ? 7.960 2.695 9.525 1.00 83.19 93 GLU A CA 1
ATOM 707 C C . GLU A 1 93 ? 8.571 2.603 8.121 1.00 83.19 93 GLU A C 1
ATOM 709 O O . GLU A 1 93 ? 8.025 1.945 7.224 1.00 83.19 93 GLU A O 1
ATOM 714 N N . GLU A 1 94 ? 9.717 3.262 7.942 1.00 78.50 94 GLU A N 1
ATOM 715 C CA . GLU A 1 94 ? 10.487 3.138 6.712 1.00 78.50 94 GLU A CA 1
ATOM 716 C C . GLU A 1 94 ? 10.933 1.682 6.527 1.00 78.50 94 GLU A C 1
ATOM 718 O O . GLU A 1 94 ? 11.438 1.059 7.470 1.00 78.50 94 GLU A O 1
ATOM 723 N N . PRO A 1 95 ? 10.737 1.114 5.329 1.00 75.38 95 PRO A N 1
ATOM 724 C CA . PRO A 1 95 ? 11.109 -0.257 5.070 1.00 75.38 95 PRO A CA 1
ATOM 725 C C . PRO A 1 95 ? 12.633 -0.363 5.019 1.00 75.38 95 PRO A C 1
ATOM 727 O O . PRO A 1 95 ? 13.319 0.502 4.483 1.00 75.38 95 PRO A O 1
ATOM 730 N N . VAL A 1 96 ? 13.161 -1.462 5.554 1.00 70.19 96 VAL A N 1
ATOM 731 C CA . VAL A 1 96 ? 14.592 -1.782 5.434 1.00 70.19 96 VAL A CA 1
ATOM 732 C C . VAL A 1 96 ? 14.929 -2.227 4.006 1.00 70.19 96 VAL A C 1
ATOM 734 O O . VAL A 1 96 ? 16.038 -1.988 3.533 1.00 70.19 96 VAL A O 1
ATOM 737 N N . ALA A 1 97 ? 13.982 -2.882 3.324 1.00 67.62 97 ALA A N 1
ATOM 738 C CA . ALA A 1 97 ? 14.156 -3.323 1.946 1.00 67.62 97 ALA A CA 1
ATOM 739 C C . ALA A 1 97 ? 13.874 -2.184 0.944 1.00 67.62 97 ALA A C 1
ATOM 741 O O . ALA A 1 97 ? 13.056 -1.306 1.239 1.00 67.62 97 ALA A O 1
ATOM 742 N N . PRO A 1 98 ? 14.506 -2.214 -0.247 1.00 69.19 98 PRO A N 1
ATOM 743 C CA . PRO A 1 98 ? 14.338 -1.184 -1.264 1.00 69.19 98 PRO A CA 1
ATOM 744 C C . PRO A 1 98 ? 12.881 -1.010 -1.693 1.00 69.19 98 PRO A C 1
ATOM 746 O O . PRO A 1 98 ? 12.140 -1.979 -1.872 1.00 69.19 98 PRO A O 1
ATOM 749 N N . ARG A 1 99 ? 12.489 0.238 -1.929 1.00 83.31 99 ARG A N 1
ATOM 750 C CA . ARG A 1 99 ? 11.193 0.614 -2.483 1.00 83.31 99 ARG A CA 1
ATOM 751 C C . ARG A 1 99 ? 11.254 0.597 -4.000 1.00 83.31 99 ARG A C 1
ATOM 753 O O . ARG A 1 99 ? 12.061 1.302 -4.606 1.00 83.31 99 ARG A O 1
ATOM 760 N N . CYS A 1 100 ? 10.366 -0.165 -4.623 1.00 88.00 100 CYS A N 1
ATOM 761 C CA . CYS A 1 100 ? 10.245 -0.192 -6.075 1.00 88.00 100 CYS A CA 1
ATOM 762 C C . CYS A 1 100 ? 8.866 0.297 -6.504 1.00 88.00 100 CYS A C 1
ATOM 764 O O . CYS A 1 100 ? 7.851 -0.195 -6.017 1.00 88.00 100 CYS A O 1
ATOM 766 N N . LEU A 1 101 ? 8.835 1.274 -7.406 1.00 89.06 101 LEU A N 1
ATOM 767 C CA . LEU A 1 101 ? 7.616 1.839 -7.962 1.00 89.06 101 LEU A CA 1
ATOM 768 C C . LEU A 1 101 ? 7.452 1.388 -9.417 1.00 89.06 101 LEU A C 1
ATOM 770 O O . LEU A 1 101 ? 8.245 1.748 -10.283 1.00 89.06 101 LEU A O 1
ATOM 774 N N . PHE A 1 102 ? 6.394 0.633 -9.678 1.00 90.44 102 PHE A N 1
ATOM 775 C CA . PHE A 1 102 ? 5.998 0.158 -10.995 1.00 90.44 102 PHE A CA 1
ATOM 776 C C . PHE A 1 102 ? 4.931 1.084 -11.584 1.00 90.44 102 PHE A C 1
ATOM 778 O O . PHE A 1 102 ? 3.924 1.408 -10.937 1.00 90.44 102 PHE A O 1
ATOM 785 N N . LEU A 1 103 ? 5.168 1.501 -12.821 1.00 87.31 103 LEU A N 1
ATOM 786 C CA . LEU A 1 103 ? 4.363 2.437 -13.594 1.00 87.31 103 LEU A CA 1
ATOM 787 C C . LEU A 1 103 ? 3.883 1.741 -14.871 1.00 87.31 103 LEU A C 1
ATOM 789 O O . LEU A 1 103 ? 4.615 0.926 -15.422 1.00 87.31 103 LEU A O 1
ATOM 793 N N . ASP A 1 104 ? 2.700 2.087 -15.370 1.00 84.44 104 ASP A N 1
ATOM 794 C CA . ASP A 1 104 ? 2.352 1.823 -16.770 1.00 84.44 104 ASP A CA 1
ATOM 795 C C . ASP A 1 104 ? 2.832 2.982 -17.655 1.00 84.44 104 ASP A C 1
ATOM 797 O O . ASP A 1 104 ? 2.781 4.150 -17.259 1.00 84.44 104 ASP A O 1
ATOM 801 N N . GLU A 1 105 ? 3.313 2.650 -18.853 1.00 74.69 105 GLU A N 1
ATOM 802 C CA . GLU A 1 105 ? 3.699 3.623 -19.882 1.00 74.69 105 GLU A CA 1
ATOM 803 C C . GLU A 1 105 ? 2.477 4.360 -20.452 1.00 74.69 105 GLU A C 1
ATOM 805 O O . GLU A 1 105 ? 2.520 5.564 -20.702 1.00 74.69 105 GLU A O 1
ATOM 810 N N . HIS A 1 106 ? 1.360 3.639 -20.594 1.00 68.12 106 HIS A N 1
ATOM 811 C CA . HIS A 1 106 ? 0.115 4.128 -21.183 1.00 68.12 106 HIS A CA 1
ATOM 812 C C . HIS A 1 106 ? -1.029 4.090 -20.157 1.00 68.12 106 HIS A C 1
ATOM 814 O O . HIS A 1 106 ? -1.883 3.199 -20.213 1.00 68.12 106 HIS A O 1
ATOM 820 N N . PRO A 1 107 ? -1.068 5.027 -19.196 1.00 63.50 107 PRO A N 1
ATOM 821 C CA . PRO A 1 107 ? -2.154 5.077 -18.229 1.00 63.50 107 PRO A CA 1
ATOM 822 C C . PRO A 1 107 ? -3.491 5.394 -18.908 1.00 63.50 107 PRO A C 1
ATOM 824 O O . PRO A 1 107 ? -3.596 6.322 -19.710 1.00 63.50 107 PRO A O 1
ATOM 827 N N . GLY A 1 108 ? -4.534 4.638 -18.554 1.00 63.41 108 GLY A N 1
ATOM 828 C CA . GLY A 1 108 ? -5.919 4.957 -18.908 1.00 63.41 108 GLY A CA 1
ATOM 829 C C . GLY A 1 108 ? -6.474 6.146 -18.105 1.00 63.41 108 GLY A C 1
ATOM 830 O O . GLY A 1 108 ? -5.737 6.969 -17.573 1.00 63.41 108 GLY A O 1
ATOM 831 N N . MET A 1 109 ? -7.802 6.225 -17.950 1.00 63.31 109 MET A N 1
ATOM 832 C CA . MET A 1 109 ? -8.465 7.295 -17.172 1.00 63.31 109 MET A CA 1
ATOM 833 C C . MET A 1 109 ? -8.198 7.250 -15.656 1.00 63.31 109 MET A C 1
ATOM 835 O O . MET A 1 109 ? -8.578 8.169 -14.939 1.00 63.31 109 MET A O 1
ATOM 839 N N . SER A 1 110 ? -7.560 6.200 -15.151 1.00 64.75 110 SER A N 1
ATOM 840 C CA . SER A 1 110 ? -7.045 6.113 -13.785 1.00 64.75 110 SER A CA 1
ATOM 841 C C . SER A 1 110 ? -5.646 5.524 -13.836 1.00 64.75 110 SER A C 1
ATOM 843 O O . SER A 1 110 ? -5.431 4.510 -14.503 1.00 64.75 110 SER A O 1
ATOM 845 N N . HIS A 1 111 ? -4.705 6.131 -13.117 1.00 84.88 111 HIS A N 1
ATOM 846 C CA . HIS A 1 111 ? -3.326 5.658 -13.096 1.00 84.88 111 HIS A CA 1
ATOM 847 C C . HIS A 1 111 ? -3.202 4.552 -12.051 1.00 84.88 111 HIS A C 1
ATOM 849 O O . HIS A 1 111 ? -3.359 4.809 -10.853 1.00 84.88 111 HIS A O 1
ATOM 855 N N . THR A 1 112 ? -2.920 3.324 -12.490 1.00 90.81 112 THR A N 1
ATOM 856 C CA . THR A 1 112 ? -2.610 2.229 -11.567 1.00 90.81 112 THR A CA 1
ATOM 857 C C . THR A 1 112 ? -1.108 2.194 -11.334 1.00 90.81 112 THR A C 1
ATOM 859 O O . THR A 1 112 ? -0.316 2.258 -12.271 1.00 90.81 112 THR A O 1
ATOM 862 N N . ARG A 1 113 ? -0.691 2.130 -10.073 1.00 92.12 113 ARG A N 1
ATOM 863 C CA . ARG A 1 113 ? 0.718 2.021 -9.684 1.00 92.12 113 ARG A CA 1
ATOM 864 C C . ARG A 1 113 ? 0.870 0.863 -8.720 1.00 92.12 113 ARG A C 1
ATOM 866 O O . ARG A 1 113 ? -0.003 0.659 -7.878 1.00 92.12 113 ARG A O 1
ATOM 873 N N . PHE A 1 114 ? 1.973 0.137 -8.818 1.00 94.81 114 PHE A N 1
ATOM 874 C CA . PHE A 1 114 ? 2.349 -0.825 -7.788 1.00 94.81 114 PHE A CA 1
ATOM 875 C C . PHE A 1 114 ? 3.591 -0.330 -7.069 1.00 94.81 114 PHE A C 1
ATOM 877 O O . PHE A 1 114 ? 4.549 0.100 -7.698 1.00 94.81 114 PHE A O 1
ATOM 884 N N . LEU A 1 115 ? 3.563 -0.375 -5.747 1.00 93.69 115 LEU A N 1
ATOM 885 C CA . LEU A 1 115 ? 4.680 -0.022 -4.892 1.00 93.69 115 LEU A CA 1
ATOM 886 C C . LEU A 1 115 ? 5.051 -1.244 -4.061 1.00 93.69 115 LEU A C 1
ATOM 888 O O . LEU A 1 115 ? 4.223 -1.775 -3.321 1.00 93.69 115 LEU A O 1
ATOM 892 N N . GLN A 1 116 ? 6.306 -1.654 -4.167 1.00 92.00 116 GLN A N 1
ATOM 893 C CA . GLN A 1 116 ? 6.938 -2.533 -3.201 1.00 92.00 116 GLN A CA 1
ATOM 894 C C . GLN A 1 116 ? 7.411 -1.670 -2.027 1.00 92.00 116 GLN A C 1
ATOM 896 O O . GLN A 1 116 ? 8.265 -0.800 -2.206 1.00 92.00 116 GLN A O 1
ATOM 901 N N . TRP A 1 117 ? 6.829 -1.863 -0.845 1.00 89.19 117 TRP A N 1
ATOM 902 C CA . TRP A 1 117 ? 7.200 -1.174 0.392 1.00 89.19 117 TRP A CA 1
ATOM 903 C C . TRP A 1 117 ? 7.768 -2.196 1.374 1.00 89.19 117 TRP A C 1
ATOM 905 O O . TRP A 1 117 ? 7.035 -2.819 2.147 1.00 89.19 117 TRP A O 1
ATOM 915 N N . GLY A 1 118 ? 9.082 -2.410 1.307 1.00 85.12 118 GLY A N 1
ATOM 916 C CA . GLY A 1 118 ? 9.705 -3.542 1.984 1.00 85.12 118 GLY A CA 1
ATOM 917 C C . GLY A 1 118 ? 9.210 -4.858 1.380 1.00 85.12 118 GLY A C 1
ATOM 918 O O . GLY A 1 118 ? 9.257 -5.050 0.170 1.00 85.12 118 GLY A O 1
ATOM 919 N N . GLU A 1 119 ? 8.658 -5.724 2.225 1.00 87.88 119 GLU A N 1
ATOM 920 C CA . GLU A 1 119 ? 8.068 -7.006 1.814 1.00 87.88 119 GLU A CA 1
ATOM 921 C C . GLU A 1 119 ? 6.574 -6.905 1.456 1.00 87.88 119 GLU A C 1
ATOM 923 O O . GLU A 1 119 ? 5.942 -7.904 1.117 1.00 87.88 119 GLU A O 1
ATOM 928 N N . ALA A 1 120 ? 5.968 -5.720 1.577 1.00 93.12 120 ALA A N 1
ATOM 929 C CA . ALA A 1 120 ? 4.549 -5.515 1.309 1.00 93.12 120 ALA A CA 1
ATOM 930 C C . ALA A 1 120 ? 4.311 -4.927 -0.085 1.00 93.12 120 AL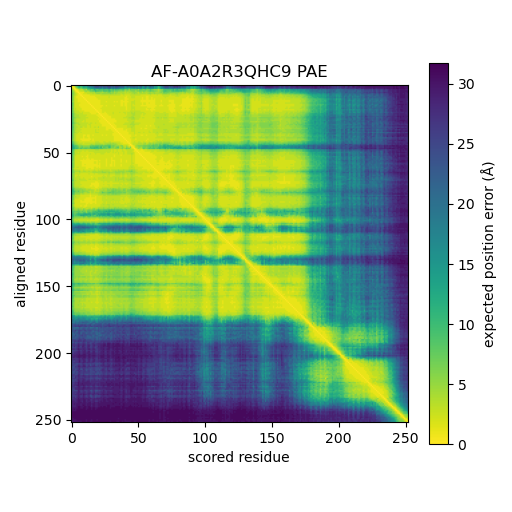A A C 1
ATOM 932 O O . ALA A 1 120 ? 5.061 -4.073 -0.560 1.00 93.12 120 ALA A O 1
ATOM 933 N N . TRP A 1 121 ? 3.202 -5.329 -0.704 1.00 95.69 121 TRP A N 1
ATOM 934 C CA . TRP A 1 121 ? 2.765 -4.809 -1.997 1.00 95.69 121 TRP A CA 1
ATOM 935 C C . TRP A 1 121 ? 1.599 -3.848 -1.835 1.00 95.69 121 TRP A C 1
ATOM 937 O O . TRP A 1 121 ? 0.608 -4.174 -1.183 1.00 95.69 121 TRP A O 1
ATOM 947 N N . VAL A 1 122 ? 1.688 -2.685 -2.473 1.00 96.38 122 VAL A N 1
ATOM 948 C CA . VAL A 1 122 ? 0.623 -1.683 -2.501 1.00 96.38 122 VAL A CA 1
ATOM 949 C C . VAL A 1 122 ? 0.213 -1.413 -3.945 1.00 96.38 122 VAL A C 1
ATOM 951 O O . VAL A 1 122 ? 1.013 -0.929 -4.737 1.00 96.38 122 VAL A O 1
ATOM 954 N N . ARG A 1 123 ? -1.047 -1.682 -4.284 1.00 96.25 123 ARG A N 1
ATOM 955 C CA . ARG A 1 123 ? -1.694 -1.214 -5.514 1.00 96.25 123 ARG A CA 1
ATOM 956 C C . ARG A 1 123 ? -2.369 0.121 -5.236 1.00 96.25 123 ARG A C 1
ATOM 958 O O . ARG A 1 123 ? -3.278 0.195 -4.410 1.00 96.25 123 ARG A O 1
ATOM 965 N N . LEU A 1 124 ? -1.956 1.157 -5.948 1.00 94.00 124 LEU A N 1
ATOM 966 C CA . LEU A 1 124 ? -2.539 2.490 -5.890 1.00 94.00 124 LEU A CA 1
ATOM 967 C C . LEU A 1 124 ? -3.375 2.737 -7.145 1.00 94.00 124 LEU A C 1
ATOM 969 O O . LEU A 1 124 ? -2.882 2.575 -8.259 1.00 94.00 124 LEU A O 1
ATOM 973 N N . SER A 1 125 ? -4.614 3.175 -6.960 1.00 91.88 125 SER A N 1
ATOM 974 C CA . SER A 1 125 ? -5.466 3.713 -8.020 1.00 91.88 125 SER A CA 1
ATOM 975 C C . SER A 1 125 ? -5.566 5.222 -7.836 1.00 91.88 125 SER A C 1
ATOM 977 O O . SER A 1 125 ? -6.180 5.694 -6.875 1.00 91.88 125 SER A O 1
ATOM 979 N N . LEU A 1 126 ? -4.921 5.963 -8.733 1.00 88.12 126 LEU A N 1
ATOM 980 C CA . LEU A 1 126 ? -4.728 7.403 -8.614 1.00 88.12 126 LEU A CA 1
ATOM 981 C C . LEU A 1 126 ? -5.597 8.153 -9.619 1.00 88.12 126 LEU A C 1
ATOM 983 O O . LEU A 1 126 ? -5.688 7.784 -10.797 1.00 88.12 126 LEU A O 1
ATOM 987 N N . THR A 1 127 ? -6.203 9.233 -9.144 1.00 85.50 127 THR A N 1
ATOM 988 C CA . THR A 1 127 ? -6.982 10.153 -9.968 1.00 85.50 127 THR A CA 1
ATOM 989 C C . THR A 1 127 ? -6.022 10.951 -10.861 1.00 85.50 127 THR A C 1
ATOM 991 O O . THR A 1 127 ? -5.044 11.496 -10.342 1.00 85.50 127 THR A O 1
ATOM 994 N N . PRO A 1 128 ? -6.250 11.037 -12.188 1.00 75.75 128 PRO A N 1
ATOM 995 C CA . PRO A 1 128 ? -5.376 11.797 -13.076 1.00 75.75 128 PRO A CA 1
ATOM 996 C C . PRO A 1 128 ? -5.299 13.266 -12.673 1.00 75.75 128 PRO A C 1
ATOM 998 O O . PRO A 1 128 ? -6.315 13.912 -12.411 1.00 75.75 128 PRO A O 1
ATOM 1001 N N . GLY A 1 129 ? -4.087 13.808 -12.668 1.00 69.81 129 GLY A N 1
ATOM 1002 C CA . GLY A 1 129 ? -3.833 15.209 -12.372 1.00 69.81 129 GLY A CA 1
ATOM 1003 C C . GLY A 1 129 ? -2.444 15.629 -12.854 1.00 69.81 129 GLY A C 1
ATOM 1004 O O . GLY A 1 129 ? -1.552 14.786 -12.943 1.00 69.81 129 GLY A O 1
ATOM 1005 N N . PRO A 1 130 ? -2.238 16.921 -13.159 1.00 58.06 130 PRO A N 1
ATOM 1006 C CA . PRO A 1 130 ? -1.019 17.419 -13.802 1.00 58.06 130 PRO A CA 1
ATOM 1007 C C . PRO A 1 130 ? 0.266 17.253 -12.971 1.00 58.06 130 PRO A C 1
ATOM 1009 O O . PRO A 1 130 ? 1.347 17.370 -13.533 1.00 58.06 130 PRO A O 1
ATOM 1012 N N . THR A 1 131 ? 0.175 16.968 -11.667 1.00 57.75 131 THR A N 1
ATOM 1013 C CA . THR A 1 131 ? 1.333 16.778 -10.769 1.00 57.75 131 THR A CA 1
ATOM 1014 C C . THR A 1 131 ? 1.456 15.356 -10.201 1.00 57.75 131 THR A C 1
ATOM 1016 O O . THR A 1 131 ? 2.387 15.060 -9.459 1.00 57.75 131 THR A O 1
ATOM 1019 N N . ALA A 1 132 ? 0.554 14.439 -10.568 1.00 61.53 132 ALA A N 1
ATOM 1020 C CA . ALA A 1 132 ? 0.358 13.166 -9.868 1.00 61.53 132 ALA A CA 1
ATOM 1021 C C . ALA A 1 132 ? 1.601 12.250 -9.816 1.00 61.53 132 ALA A C 1
ATOM 1023 O O . ALA A 1 132 ? 1.840 11.581 -8.812 1.00 61.53 132 ALA A O 1
ATOM 1024 N N . GLN A 1 133 ? 2.402 12.183 -10.883 1.00 57.47 133 GLN A N 1
ATOM 1025 C CA . GLN A 1 133 ? 3.523 11.238 -10.940 1.00 57.47 133 GLN A CA 1
ATOM 1026 C C . GLN A 1 133 ? 4.756 11.729 -10.172 1.00 57.47 133 GLN A C 1
ATOM 1028 O O . GLN A 1 133 ? 5.302 10.976 -9.361 1.00 57.47 133 GLN A O 1
ATOM 1033 N N . ASP A 1 134 ? 5.156 12.982 -10.391 1.00 59.78 134 ASP A N 1
ATOM 1034 C CA . ASP A 1 134 ? 6.295 13.592 -9.696 1.00 59.78 134 ASP A CA 1
ATOM 1035 C C . ASP A 1 134 ? 6.012 13.716 -8.193 1.00 59.78 134 ASP A C 1
ATOM 1037 O O . ASP A 1 134 ? 6.893 13.459 -7.370 1.00 59.78 134 ASP A O 1
ATOM 1041 N N . ASP A 1 135 ? 4.754 13.984 -7.822 1.00 77.31 135 ASP A N 1
ATOM 1042 C CA . ASP A 1 135 ? 4.324 14.037 -6.426 1.00 77.31 135 ASP A CA 1
ATOM 1043 C C . ASP A 1 135 ? 4.421 12.669 -5.732 1.00 77.31 135 ASP A C 1
ATOM 1045 O O . ASP A 1 135 ? 4.817 12.605 -4.564 1.00 77.31 135 ASP A O 1
ATOM 1049 N N . LEU A 1 136 ? 4.093 11.567 -6.423 1.00 83.88 136 LEU A N 1
ATOM 1050 C CA . LEU A 1 136 ? 4.197 10.224 -5.844 1.00 83.88 136 LEU A CA 1
ATOM 1051 C C . LEU A 1 136 ? 5.653 9.798 -5.669 1.00 83.88 136 LEU A C 1
ATOM 1053 O O . LEU A 1 136 ? 6.016 9.337 -4.588 1.00 83.88 136 LEU A O 1
ATOM 1057 N N . ALA A 1 137 ? 6.476 9.940 -6.710 1.00 82.81 137 ALA A N 1
ATOM 1058 C CA . ALA A 1 137 ? 7.885 9.557 -6.654 1.00 82.81 137 ALA A CA 1
ATOM 1059 C C . ALA A 1 137 ? 8.632 10.365 -5.583 1.00 82.81 137 ALA A C 1
ATOM 1061 O O . ALA A 1 137 ? 9.376 9.786 -4.794 1.00 82.81 137 ALA A O 1
ATOM 1062 N N . ALA A 1 138 ? 8.365 11.670 -5.471 1.00 83.88 138 ALA A N 1
ATOM 1063 C CA . ALA A 1 138 ? 8.918 12.493 -4.398 1.00 83.88 138 ALA A CA 1
ATOM 1064 C C . ALA A 1 138 ? 8.425 12.049 -3.007 1.00 83.88 138 ALA A C 1
ATOM 1066 O O . ALA A 1 138 ? 9.203 12.013 -2.056 1.00 83.88 138 ALA A O 1
ATOM 1067 N N . MET A 1 139 ? 7.147 11.676 -2.879 1.00 85.25 139 MET A N 1
ATOM 1068 C CA . MET A 1 139 ? 6.560 11.239 -1.608 1.00 85.25 139 MET A CA 1
ATOM 1069 C C . MET A 1 139 ? 7.115 9.901 -1.118 1.00 85.25 139 MET A C 1
ATOM 1071 O O . MET A 1 139 ? 7.412 9.771 0.067 1.00 85.25 139 MET A O 1
ATOM 1075 N N . VAL A 1 140 ? 7.230 8.905 -2.001 1.00 84.81 140 VAL A N 1
ATOM 1076 C CA . VAL A 1 140 ? 7.671 7.553 -1.615 1.00 84.81 140 VAL A CA 1
ATOM 1077 C C . VAL A 1 140 ? 9.174 7.363 -1.747 1.00 84.81 140 VAL A C 1
ATOM 1079 O O . VAL A 1 140 ? 9.684 6.393 -1.201 1.00 84.81 140 VAL A O 1
ATOM 1082 N N . SER A 1 141 ? 9.870 8.273 -2.440 1.00 83.69 141 SER A N 1
ATOM 1083 C CA . SER A 1 141 ? 11.323 8.251 -2.665 1.00 83.69 141 SER A CA 1
ATOM 1084 C C . SER A 1 141 ? 11.826 6.850 -3.048 1.00 83.69 141 SER A C 1
ATOM 1086 O O . SER A 1 141 ? 12.613 6.254 -2.307 1.00 83.69 141 SER A O 1
ATOM 1088 N N . PRO A 1 142 ? 11.309 6.268 -4.149 1.00 80.56 142 PRO A N 1
ATOM 1089 C CA . PRO A 1 142 ? 11.596 4.889 -4.494 1.00 80.56 142 PRO A CA 1
ATOM 1090 C C . PRO A 1 142 ? 13.063 4.738 -4.899 1.00 80.56 142 PRO A C 1
ATOM 1092 O O . PRO A 1 142 ? 13.600 5.563 -5.635 1.00 80.56 142 PRO A O 1
ATOM 1095 N N . ASP A 1 143 ? 13.689 3.645 -4.475 1.00 79.19 143 ASP A N 1
ATOM 1096 C CA . ASP A 1 143 ? 15.041 3.276 -4.902 1.00 79.19 143 ASP A CA 1
ATOM 1097 C C . ASP A 1 143 ? 15.071 2.928 -6.393 1.00 79.19 143 ASP A C 1
ATOM 1099 O O . ASP A 1 143 ? 16.094 3.082 -7.063 1.00 79.19 143 ASP A O 1
ATOM 1103 N N . ARG A 1 144 ? 13.939 2.445 -6.925 1.00 76.12 144 ARG A N 1
ATOM 1104 C CA . ARG A 1 144 ? 13.774 2.153 -8.350 1.00 76.12 144 ARG A CA 1
ATOM 1105 C C . ARG A 1 144 ? 12.399 2.507 -8.869 1.00 76.12 144 ARG A C 1
ATOM 1107 O O . ARG A 1 144 ? 11.390 2.211 -8.234 1.00 76.12 144 ARG A O 1
ATOM 1114 N N . MET A 1 145 ? 12.379 3.016 -10.092 1.00 81.44 145 MET A N 1
ATOM 1115 C CA . MET A 1 145 ? 11.170 3.187 -10.885 1.00 81.44 145 MET A CA 1
ATOM 1116 C C . MET A 1 145 ? 11.253 2.280 -12.111 1.00 81.44 145 MET A C 1
ATOM 1118 O O . MET A 1 145 ? 12.261 2.294 -12.815 1.00 81.44 145 MET A O 1
ATOM 1122 N N . ILE A 1 146 ? 10.214 1.481 -12.341 1.00 83.44 146 ILE A N 1
ATOM 1123 C CA . ILE A 1 146 ? 10.119 0.550 -13.469 1.00 83.44 146 ILE A CA 1
ATOM 1124 C C . ILE A 1 146 ? 8.878 0.923 -14.270 1.00 83.44 146 ILE A C 1
ATOM 1126 O O . ILE A 1 146 ? 7.765 0.887 -13.748 1.00 83.44 146 ILE A O 1
ATOM 1130 N N . VAL A 1 147 ? 9.071 1.295 -15.533 1.00 83.75 147 VAL A N 1
ATOM 1131 C CA . VAL A 1 147 ? 7.976 1.542 -16.476 1.00 83.75 147 VAL A CA 1
ATOM 1132 C C . VAL A 1 147 ? 7.697 0.248 -17.226 1.00 83.75 147 VAL A C 1
ATOM 1134 O O . VAL A 1 147 ? 8.615 -0.355 -17.776 1.00 83.75 147 VAL A O 1
ATOM 1137 N N . LEU A 1 148 ? 6.441 -0.186 -17.213 1.00 83.94 148 LEU A N 1
ATOM 1138 C CA . LEU A 1 148 ? 5.970 -1.389 -17.882 1.00 83.94 148 LEU A CA 1
ATOM 1139 C C . LEU A 1 148 ? 5.126 -1.007 -19.110 1.00 83.94 148 LEU A C 1
ATOM 1141 O O . LEU A 1 148 ? 4.322 -0.074 -19.025 1.00 83.94 148 LEU A O 1
ATOM 1145 N N . PRO A 1 149 ? 5.253 -1.740 -20.231 1.00 74.88 149 PRO A N 1
ATOM 1146 C CA . PRO A 1 149 ? 4.574 -1.402 -21.487 1.00 74.88 149 PRO A CA 1
ATOM 1147 C C . PRO A 1 149 ? 3.066 -1.715 -21.471 1.00 74.88 149 PRO A C 1
ATOM 1149 O O . PRO A 1 149 ? 2.341 -1.379 -22.406 1.00 74.88 149 PRO A O 1
ATOM 1152 N N . VAL A 1 150 ? 2.568 -2.360 -20.409 1.00 82.56 150 VAL A N 1
ATOM 1153 C CA . VAL A 1 150 ? 1.169 -2.780 -20.258 1.00 82.56 150 VAL A CA 1
ATOM 1154 C C . VAL A 1 150 ? 0.466 -2.025 -19.132 1.00 82.56 150 VAL A C 1
ATOM 1156 O O . VAL A 1 150 ? 1.089 -1.610 -18.156 1.00 82.56 150 VAL A O 1
ATOM 1159 N N . ALA A 1 151 ? -0.860 -1.899 -19.232 1.00 85.88 151 ALA A N 1
ATOM 1160 C CA . ALA A 1 151 ? -1.685 -1.342 -18.164 1.00 85.88 151 ALA A CA 1
ATOM 1161 C C . ALA A 1 151 ? -1.668 -2.246 -16.919 1.00 85.88 151 ALA A C 1
ATOM 1163 O O . ALA A 1 151 ? -1.929 -3.448 -17.004 1.00 85.88 151 ALA A O 1
ATOM 1164 N N . LEU A 1 152 ? -1.429 -1.659 -15.742 1.00 90.12 152 LEU A N 1
ATOM 1165 C CA . LEU A 1 152 ? -1.284 -2.425 -14.495 1.00 90.12 152 LEU A CA 1
ATOM 1166 C C . LEU A 1 152 ? -2.620 -2.787 -13.828 1.00 90.12 152 LEU A C 1
ATOM 1168 O O . LEU A 1 152 ? -2.643 -3.506 -12.831 1.00 90.12 152 LEU A O 1
ATOM 1172 N N . GLU A 1 153 ? -3.752 -2.310 -14.347 1.00 88.56 153 GLU A N 1
ATOM 1173 C CA . GLU A 1 153 ? -5.062 -2.523 -13.722 1.00 88.56 153 GLU A CA 1
ATOM 1174 C C . GLU A 1 153 ? -5.415 -4.013 -13.570 1.00 88.56 153 GLU A C 1
ATOM 1176 O O . GLU A 1 153 ? -5.988 -4.388 -12.544 1.00 88.56 153 GLU A O 1
ATOM 1181 N N . GLY A 1 154 ? -5.032 -4.845 -14.546 1.00 88.56 154 GLY A N 1
ATOM 1182 C CA . GLY A 1 154 ? -5.345 -6.277 -14.601 1.00 88.56 154 GLY A CA 1
ATOM 1183 C C . GLY A 1 154 ? -4.423 -7.193 -13.789 1.00 88.56 154 GLY A C 1
ATOM 1184 O O . GLY A 1 154 ? -4.630 -8.406 -13.793 1.00 88.56 154 GLY A O 1
ATOM 1185 N N . ILE A 1 155 ? -3.415 -6.651 -13.100 1.00 91.62 155 ILE A N 1
ATOM 1186 C CA . ILE A 1 155 ? -2.518 -7.447 -12.252 1.00 91.62 155 ILE A CA 1
ATOM 1187 C C . ILE A 1 155 ? -3.303 -7.992 -11.047 1.00 91.62 155 ILE A C 1
ATOM 1189 O O . ILE A 1 155 ? -4.011 -7.221 -10.388 1.00 91.62 155 ILE A O 1
ATOM 1193 N N . PRO A 1 156 ? -3.195 -9.299 -10.729 1.00 92.62 156 PRO A N 1
ATOM 1194 C CA . PRO A 1 156 ? -3.911 -9.894 -9.604 1.00 92.62 156 PRO A CA 1
ATOM 1195 C C . PRO A 1 156 ? -3.490 -9.250 -8.281 1.00 92.62 156 PRO A C 1
ATOM 1197 O O . PRO A 1 156 ? -2.334 -8.872 -8.105 1.00 92.62 156 PRO A O 1
ATOM 1200 N N . THR A 1 157 ? -4.426 -9.155 -7.337 1.00 95.38 157 THR A N 1
ATOM 1201 C CA . THR A 1 157 ? -4.208 -8.570 -5.997 1.00 95.38 157 THR A CA 1
ATOM 1202 C C . THR A 1 157 ? -4.668 -9.485 -4.866 1.00 95.38 157 THR A C 1
ATOM 1204 O O . THR A 1 157 ? -4.724 -9.069 -3.711 1.00 95.38 157 THR A O 1
ATOM 1207 N N . GLN A 1 158 ? -5.089 -10.707 -5.185 1.00 94.06 158 GLN A N 1
ATOM 1208 C CA . GLN A 1 158 ? -5.606 -11.660 -4.204 1.00 94.06 158 GLN A CA 1
ATOM 1209 C C . GLN A 1 158 ? -4.476 -12.352 -3.437 1.00 94.06 158 GLN A C 1
ATOM 1211 O O . GLN A 1 158 ? -4.671 -12.729 -2.286 1.00 94.06 158 GLN A O 1
ATOM 1216 N N . ASP A 1 159 ? -3.314 -12.501 -4.073 1.00 93.50 159 ASP A N 1
ATOM 1217 C CA . ASP A 1 159 ? -2.147 -13.190 -3.535 1.00 93.50 159 ASP A CA 1
ATOM 1218 C C . ASP A 1 159 ? -0.870 -12.371 -3.805 1.00 93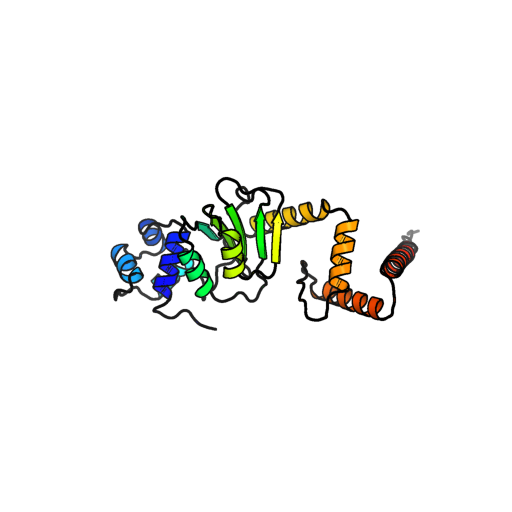.50 159 ASP A C 1
ATOM 1220 O O . ASP A 1 159 ? -0.569 -12.100 -4.972 1.00 93.50 159 ASP A O 1
ATOM 1224 N N . PRO A 1 160 ? -0.106 -11.983 -2.763 1.00 94.31 160 PRO A N 1
ATOM 1225 C CA . PRO A 1 160 ? 1.150 -11.250 -2.916 1.00 94.31 160 PRO A CA 1
ATOM 1226 C C . PRO A 1 160 ? 2.164 -11.937 -3.831 1.00 94.31 160 PRO A C 1
ATOM 1228 O O . PRO A 1 160 ? 2.856 -11.255 -4.587 1.00 94.31 160 PRO A O 1
ATOM 1231 N N . GLN A 1 161 ? 2.252 -13.271 -3.792 1.00 90.50 161 GLN A N 1
ATOM 1232 C CA . GLN A 1 161 ? 3.221 -14.006 -4.604 1.00 90.50 161 GLN A CA 1
ATOM 1233 C C . GLN A 1 161 ? 2.850 -13.955 -6.090 1.00 90.50 161 GLN A C 1
ATOM 1235 O O . GLN A 1 161 ? 3.717 -13.705 -6.934 1.00 90.50 161 GLN A O 1
ATOM 1240 N N . ALA A 1 162 ? 1.569 -14.133 -6.420 1.00 92.75 162 ALA A N 1
ATOM 1241 C CA . ALA A 1 162 ? 1.064 -13.956 -7.778 1.00 92.75 162 ALA A CA 1
ATOM 1242 C C . ALA A 1 162 ? 1.272 -12.520 -8.293 1.00 92.75 162 ALA A C 1
ATOM 1244 O O . ALA A 1 162 ? 1.700 -12.342 -9.434 1.00 92.75 162 ALA A O 1
ATOM 1245 N N . THR A 1 163 ? 1.028 -11.500 -7.460 1.00 94.44 163 THR A N 1
ATOM 1246 C CA . THR A 1 163 ? 1.292 -10.091 -7.806 1.00 94.44 163 THR A CA 1
ATOM 1247 C C . THR A 1 163 ? 2.769 -9.853 -8.107 1.00 94.44 163 THR A C 1
ATOM 1249 O O . THR A 1 163 ? 3.093 -9.304 -9.161 1.00 94.44 163 THR A O 1
ATOM 1252 N N . ALA A 1 164 ? 3.660 -10.296 -7.215 1.00 90.12 164 ALA A N 1
ATOM 1253 C CA . ALA A 1 164 ? 5.103 -10.156 -7.388 1.00 90.12 164 ALA A CA 1
ATOM 1254 C C . ALA A 1 164 ? 5.574 -10.843 -8.675 1.00 90.12 164 ALA A C 1
ATOM 1256 O O . ALA A 1 164 ? 6.253 -10.229 -9.494 1.00 90.12 164 ALA A O 1
ATOM 1257 N N . SER A 1 165 ? 5.144 -12.090 -8.891 1.00 86.62 165 SER A N 1
ATOM 1258 C CA . SER A 1 165 ? 5.514 -12.873 -10.075 1.00 86.62 165 SER A CA 1
ATOM 1259 C C . SER A 1 165 ? 5.058 -12.192 -11.366 1.00 86.62 165 SER A C 1
ATOM 1261 O O . SER A 1 165 ? 5.827 -12.124 -12.322 1.00 86.62 165 SER A O 1
ATOM 1263 N N . ALA A 1 166 ? 3.837 -11.647 -11.397 1.00 91.44 166 ALA A N 1
ATOM 1264 C CA . ALA A 1 166 ? 3.309 -10.942 -12.562 1.00 91.44 166 ALA A CA 1
ATOM 1265 C C . ALA A 1 166 ? 4.089 -9.651 -12.865 1.00 91.44 166 ALA A C 1
ATOM 1267 O O . ALA A 1 166 ? 4.482 -9.432 -14.010 1.00 91.44 166 ALA A O 1
ATOM 1268 N N . LEU A 1 167 ? 4.351 -8.816 -11.853 1.00 89.81 167 LEU A N 1
ATOM 1269 C CA . LEU A 1 167 ? 5.089 -7.558 -12.026 1.00 89.81 167 LEU A CA 1
ATOM 1270 C C . LEU A 1 167 ? 6.541 -7.790 -12.454 1.00 89.81 167 LEU A C 1
ATOM 1272 O O . LEU A 1 167 ? 7.030 -7.102 -13.349 1.00 89.81 167 LEU A O 1
ATOM 1276 N N . LEU A 1 168 ? 7.217 -8.767 -11.844 1.00 85.94 168 LEU A N 1
ATOM 1277 C CA . LEU A 1 168 ? 8.594 -9.112 -12.194 1.00 85.94 168 LEU A CA 1
ATOM 1278 C C . LEU A 1 168 ? 8.679 -9.709 -13.601 1.00 85.94 168 LEU A C 1
ATOM 1280 O O . LEU A 1 168 ? 9.517 -9.272 -14.380 1.00 85.94 168 LEU A O 1
ATOM 1284 N N . SER A 1 169 ? 7.761 -10.609 -13.970 1.00 84.56 169 SER A N 1
ATOM 1285 C CA . SER A 1 169 ? 7.722 -11.178 -15.327 1.00 84.56 169 SER A CA 1
ATOM 1286 C C . SER A 1 169 ? 7.522 -10.097 -16.393 1.00 84.56 169 SER A C 1
ATOM 1288 O O . SER A 1 169 ? 8.164 -10.137 -17.438 1.00 84.56 169 SER A O 1
ATOM 1290 N N . LEU A 1 170 ? 6.663 -9.106 -16.134 1.00 85.19 170 LEU A N 1
ATOM 1291 C CA . LEU A 1 170 ? 6.461 -7.976 -17.047 1.00 85.19 170 LEU A CA 1
ATOM 1292 C C . LEU A 1 170 ? 7.699 -7.080 -17.144 1.00 85.19 170 LEU A C 1
ATOM 1294 O O . LEU A 1 170 ? 8.037 -6.619 -18.233 1.00 85.19 170 LEU A O 1
ATOM 1298 N N . ALA A 1 171 ? 8.385 -6.841 -16.024 1.00 81.81 171 ALA A N 1
ATOM 1299 C CA . ALA A 1 171 ? 9.632 -6.082 -16.018 1.00 81.81 171 ALA A CA 1
ATOM 1300 C C . ALA A 1 171 ? 10.735 -6.805 -16.805 1.00 81.81 171 ALA A C 1
ATOM 1302 O O . ALA A 1 171 ? 11.468 -6.175 -17.568 1.00 81.81 171 ALA A O 1
ATOM 1303 N N . GLU A 1 172 ? 10.827 -8.128 -16.660 1.00 76.75 172 GLU A N 1
ATOM 1304 C CA . GLU A 1 172 ? 11.757 -8.968 -17.416 1.00 76.75 172 GLU A CA 1
ATOM 1305 C C . GLU A 1 172 ? 11.439 -8.971 -18.912 1.00 76.75 172 GLU A C 1
ATOM 1307 O O . GLU A 1 172 ? 12.350 -8.805 -19.721 1.00 76.75 172 GLU A O 1
ATOM 1312 N N . GLN A 1 173 ? 10.163 -9.104 -19.288 1.00 71.81 173 GLN A N 1
ATOM 1313 C CA . GLN A 1 173 ? 9.719 -9.030 -20.684 1.00 71.81 173 GLN A CA 1
ATOM 1314 C C . GLN A 1 173 ? 10.067 -7.680 -21.313 1.00 71.81 173 GLN A C 1
ATOM 1316 O O . GLN A 1 173 ? 10.698 -7.651 -22.366 1.00 71.81 173 GLN A O 1
ATOM 1321 N N . GLY A 1 174 ? 9.759 -6.573 -20.629 1.00 66.38 174 GLY A N 1
ATOM 1322 C CA . GLY A 1 174 ? 10.164 -5.242 -21.083 1.00 66.38 174 GLY A CA 1
ATOM 1323 C C . GLY A 1 174 ? 11.683 -5.132 -21.248 1.00 66.38 174 GLY A C 1
ATOM 1324 O O . GLY A 1 174 ? 12.159 -4.566 -22.224 1.00 66.38 174 GLY A O 1
ATOM 1325 N N . GLY A 1 175 ? 12.460 -5.750 -20.353 1.00 63.12 175 GLY A N 1
ATOM 1326 C CA . GLY A 1 175 ? 13.916 -5.829 -20.471 1.00 63.12 175 GLY A CA 1
ATOM 1327 C C . GLY A 1 175 ? 14.417 -6.643 -21.671 1.00 63.12 175 GLY A C 1
ATOM 1328 O O . GLY A 1 175 ? 15.458 -6.304 -22.229 1.00 63.12 175 GLY A O 1
ATOM 1329 N N . GLN A 1 176 ? 13.699 -7.690 -22.086 1.00 58.81 176 GLN A N 1
ATOM 1330 C CA . GLN A 1 176 ? 14.035 -8.491 -23.273 1.00 58.81 176 GLN A CA 1
ATOM 1331 C C . GLN A 1 176 ? 13.739 -7.759 -24.587 1.00 58.81 176 GLN A C 1
ATOM 1333 O O . GLN A 1 176 ? 14.401 -8.020 -25.591 1.00 58.81 176 GLN A O 1
ATOM 1338 N N . GLU A 1 177 ? 12.764 -6.850 -24.584 1.00 56.19 177 GLU A N 1
ATOM 1339 C CA . GLU A 1 177 ? 12.412 -6.021 -25.742 1.00 56.19 177 GLU A CA 1
ATOM 1340 C C . GLU A 1 177 ? 13.405 -4.870 -25.970 1.00 56.19 177 GLU A C 1
ATOM 1342 O O . GLU A 1 177 ? 13.488 -4.343 -27.081 1.00 56.19 177 GLU A O 1
ATOM 1347 N N . ILE A 1 178 ? 14.209 -4.516 -24.959 1.00 55.72 178 ILE A N 1
ATOM 1348 C CA . ILE A 1 178 ? 15.292 -3.540 -25.108 1.00 55.72 178 ILE A CA 1
ATOM 1349 C C . ILE A 1 178 ? 16.396 -4.156 -25.983 1.00 55.72 178 ILE A C 1
ATOM 1351 O O . ILE A 1 178 ? 16.964 -5.196 -25.625 1.00 55.72 178 ILE A O 1
ATOM 1355 N N . PRO A 1 179 ? 16.780 -3.515 -27.105 1.00 55.62 179 PRO A N 1
ATOM 1356 C CA . PRO A 1 179 ? 17.879 -3.987 -27.933 1.00 55.62 179 PRO A CA 1
ATOM 1357 C C . PRO A 1 179 ? 19.144 -4.209 -27.096 1.00 55.62 179 PRO A C 1
ATOM 1359 O O . PRO A 1 179 ? 19.545 -3.351 -26.309 1.00 55.62 179 PRO A O 1
ATOM 1362 N N . THR A 1 180 ? 19.839 -5.331 -27.301 1.00 55.72 180 THR A N 1
ATOM 1363 C CA . THR A 1 180 ? 21.050 -5.691 -26.533 1.00 55.72 180 THR A CA 1
ATOM 1364 C C . THR A 1 180 ? 22.111 -4.580 -26.528 1.00 55.72 180 THR A C 1
ATOM 1366 O O . THR A 1 180 ? 22.852 -4.434 -25.558 1.00 55.72 180 THR A O 1
ATOM 1369 N N . GLY A 1 181 ? 22.161 -3.756 -27.581 1.00 50.91 181 GLY A N 1
ATOM 1370 C CA . GLY A 1 181 ? 23.030 -2.580 -27.660 1.00 50.91 181 GLY A CA 1
ATOM 1371 C C . GLY A 1 181 ? 22.687 -1.474 -26.654 1.00 50.91 181 GLY A C 1
ATOM 1372 O O . GLY A 1 181 ? 23.598 -0.856 -26.107 1.00 50.91 181 GLY A O 1
ATOM 1373 N N . GLU A 1 182 ? 21.408 -1.254 -26.354 1.00 52.62 182 GLU A N 1
ATOM 1374 C CA . GLU A 1 182 ? 20.954 -0.269 -25.364 1.00 52.62 182 GLU A CA 1
ATOM 1375 C C . GLU A 1 182 ? 21.183 -0.767 -23.933 1.00 52.62 182 GLU A C 1
ATOM 1377 O O . GLU A 1 182 ? 21.668 -0.008 -23.092 1.00 52.62 182 GLU A O 1
ATOM 1382 N N . LEU A 1 183 ? 20.963 -2.063 -23.674 1.00 57.94 183 LEU A N 1
ATOM 1383 C CA . LEU A 1 183 ? 21.331 -2.698 -22.401 1.00 57.94 183 LEU A CA 1
ATOM 1384 C C . LEU A 1 183 ? 22.839 -2.614 -22.147 1.00 57.94 183 LEU A C 1
ATOM 1386 O O . LEU A 1 183 ? 23.274 -2.229 -21.059 1.00 57.94 183 LEU A O 1
ATOM 1390 N N . ALA A 1 184 ? 23.647 -2.929 -23.163 1.00 56.91 184 ALA A N 1
ATOM 1391 C CA . ALA A 1 184 ? 25.097 -2.801 -23.090 1.00 56.91 184 ALA A CA 1
ATOM 1392 C C . ALA A 1 184 ? 25.509 -1.342 -22.854 1.00 56.91 184 ALA A C 1
ATOM 1394 O O . ALA A 1 184 ? 26.368 -1.079 -22.015 1.00 56.91 184 ALA A O 1
ATOM 1395 N N . HIS A 1 185 ? 24.873 -0.382 -23.530 1.00 56.69 185 HIS A N 1
ATOM 1396 C CA . HIS A 1 185 ? 25.138 1.038 -23.324 1.00 56.69 185 HIS A CA 1
ATOM 1397 C C . HIS A 1 185 ? 24.809 1.490 -21.892 1.00 56.69 185 HIS A C 1
ATOM 1399 O O . HIS A 1 185 ? 25.655 2.109 -21.243 1.00 56.69 185 HIS A O 1
ATOM 1405 N N . GLY A 1 186 ? 23.638 1.129 -21.361 1.00 62.75 186 GLY A N 1
ATOM 1406 C CA . GLY A 1 186 ? 23.234 1.455 -19.989 1.00 62.75 186 GLY A CA 1
ATOM 1407 C C . GLY A 1 186 ? 24.136 0.809 -18.934 1.00 62.75 186 GLY A C 1
ATOM 1408 O O . GLY A 1 186 ? 24.549 1.458 -17.970 1.00 62.75 186 GLY A O 1
ATOM 1409 N N . PHE A 1 187 ? 24.537 -0.446 -19.147 1.00 67.12 187 PHE A N 1
ATOM 1410 C CA . PHE A 1 187 ? 25.510 -1.123 -18.289 1.00 67.12 187 PHE A CA 1
ATOM 1411 C C . PHE A 1 187 ? 26.881 -0.433 -18.312 1.00 67.12 187 PHE A C 1
ATOM 1413 O O . PHE A 1 187 ? 27.505 -0.223 -17.269 1.00 67.12 187 PHE A O 1
ATOM 1420 N N . MET A 1 188 ? 27.334 -0.017 -19.494 1.00 64.25 188 MET A N 1
ATOM 1421 C CA . MET A 1 188 ? 28.588 0.709 -19.672 1.00 64.25 18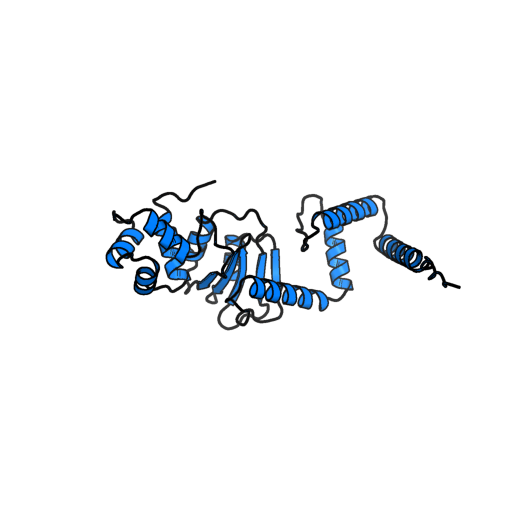8 MET A CA 1
ATOM 1422 C C . MET A 1 188 ? 28.571 2.092 -19.019 1.00 64.25 188 MET A C 1
ATOM 1424 O O . MET A 1 188 ? 29.555 2.477 -18.382 1.00 64.25 188 MET A O 1
ATOM 1428 N N . GLN A 1 189 ? 27.451 2.812 -19.108 1.00 65.75 189 GLN A N 1
ATOM 1429 C CA . GLN A 1 189 ? 27.246 4.057 -18.369 1.00 65.75 189 GLN A CA 1
ATOM 1430 C C . GLN A 1 189 ? 27.318 3.822 -16.854 1.00 65.75 189 GLN A C 1
ATOM 1432 O O . GLN A 1 189 ? 28.046 4.533 -16.160 1.00 65.75 189 GLN A O 1
ATOM 1437 N N . ARG A 1 190 ? 26.650 2.778 -16.341 1.00 69.62 190 ARG A N 1
ATOM 1438 C CA . ARG A 1 190 ? 26.701 2.397 -14.919 1.00 69.62 190 ARG A CA 1
ATOM 1439 C C . ARG A 1 190 ? 28.125 2.095 -14.457 1.00 69.62 190 ARG A C 1
ATOM 1441 O O . ARG A 1 190 ? 28.536 2.575 -13.401 1.00 69.62 190 ARG A O 1
ATOM 1448 N N . LEU A 1 191 ? 28.896 1.329 -15.226 1.00 66.81 191 LEU A N 1
ATOM 1449 C CA . LEU A 1 191 ? 30.289 1.021 -14.885 1.00 66.81 191 LEU A CA 1
ATOM 1450 C C . LEU A 1 191 ? 31.199 2.261 -14.909 1.00 66.81 191 LEU A C 1
ATOM 1452 O O . LEU A 1 191 ? 32.152 2.324 -14.124 1.00 66.81 191 LEU A O 1
ATOM 1456 N N . GLY A 1 192 ? 30.895 3.238 -15.769 1.00 64.50 192 GLY A N 1
ATOM 1457 C CA . GLY A 1 192 ? 31.591 4.526 -15.858 1.00 64.50 192 GLY A CA 1
ATOM 1458 C C . GLY A 1 192 ? 31.191 5.551 -14.790 1.00 64.50 192 GLY A C 1
ATOM 1459 O O . GLY A 1 192 ? 31.932 6.508 -14.568 1.00 64.50 192 GLY A O 1
ATOM 1460 N N . ALA A 1 193 ? 30.060 5.354 -14.109 1.00 68.31 193 ALA A N 1
ATOM 1461 C CA . ALA A 1 193 ? 29.582 6.253 -13.065 1.00 68.31 193 ALA A CA 1
ATOM 1462 C C . ALA A 1 193 ? 30.546 6.338 -11.858 1.00 68.31 193 ALA A C 1
ATOM 1464 O O . ALA A 1 193 ? 31.166 5.324 -11.503 1.00 68.31 193 ALA A O 1
ATOM 1465 N N . PRO A 1 194 ? 30.655 7.508 -11.191 1.00 66.75 194 PRO A N 1
ATOM 1466 C CA . PRO A 1 194 ? 31.470 7.680 -9.991 1.00 66.75 194 PRO A CA 1
ATOM 1467 C C . PRO A 1 194 ? 31.093 6.695 -8.868 1.00 66.75 194 PRO A C 1
ATOM 1469 O O . PRO A 1 194 ? 29.918 6.356 -8.711 1.00 66.75 194 PRO A O 1
ATOM 1472 N N . PRO A 1 195 ? 32.062 6.244 -8.049 1.00 56.03 195 PRO A N 1
ATOM 1473 C CA . PRO A 1 195 ? 31.765 5.420 -6.881 1.00 56.03 195 PRO A CA 1
ATOM 1474 C C . PRO A 1 195 ? 30.879 6.197 -5.892 1.00 56.03 195 PRO A C 1
ATOM 1476 O O . PRO A 1 195 ? 31.236 7.303 -5.494 1.00 56.03 195 PRO A O 1
ATOM 1479 N N . GLY A 1 196 ? 29.740 5.613 -5.507 1.00 54.81 196 GLY A N 1
ATOM 1480 C CA . GLY A 1 196 ? 28.736 6.233 -4.628 1.00 54.81 196 GLY A CA 1
ATOM 1481 C C . GLY A 1 196 ? 27.379 6.487 -5.293 1.00 54.81 196 GLY A C 1
ATOM 1482 O O . GLY A 1 196 ? 26.434 6.862 -4.609 1.00 54.81 196 GLY A O 1
ATOM 1483 N N . GLN A 1 197 ? 27.261 6.263 -6.606 1.00 51.12 197 GLN A N 1
ATOM 1484 C CA . GLN A 1 197 ? 25.960 6.151 -7.260 1.00 51.12 197 GLN A CA 1
ATOM 1485 C C . GLN A 1 197 ? 25.451 4.717 -7.053 1.00 51.12 197 GLN A C 1
ATOM 1487 O O . GLN A 1 197 ? 25.952 3.777 -7.676 1.00 51.12 197 GLN A O 1
ATOM 1492 N N . ASP A 1 198 ? 24.534 4.541 -6.102 1.00 45.16 198 ASP A N 1
ATOM 1493 C CA . ASP A 1 198 ? 24.006 3.229 -5.741 1.00 45.16 198 ASP A CA 1
ATOM 1494 C C . ASP A 1 198 ? 23.017 2.742 -6.802 1.00 45.16 198 ASP A C 1
ATOM 1496 O O . ASP A 1 198 ? 21.985 3.354 -7.067 1.00 45.16 198 ASP A O 1
ATOM 1500 N N . PHE A 1 199 ? 23.342 1.605 -7.410 1.00 50.31 199 PHE A N 1
ATOM 1501 C CA . PHE A 1 199 ? 22.453 0.892 -8.313 1.00 50.31 199 PHE A CA 1
ATOM 1502 C C . PHE A 1 199 ? 22.147 -0.464 -7.686 1.00 50.31 199 PHE A C 1
ATOM 1504 O O . PHE A 1 199 ? 22.998 -1.358 -7.651 1.00 50.31 199 PHE A O 1
ATOM 1511 N N . VAL A 1 200 ? 20.932 -0.629 -7.172 1.00 47.66 200 VAL A N 1
ATOM 1512 C CA . VAL A 1 200 ? 20.532 -1.874 -6.509 1.00 47.66 200 VAL A CA 1
ATOM 1513 C C . VAL A 1 200 ? 20.531 -3.022 -7.542 1.00 47.66 200 VAL A C 1
ATOM 1515 O O . VAL A 1 200 ? 20.271 -2.825 -8.732 1.00 47.66 200 VAL A O 1
ATOM 1518 N N . LEU A 1 201 ? 20.857 -4.237 -7.104 1.00 49.69 201 LEU A N 1
ATOM 1519 C CA . LEU A 1 201 ? 20.918 -5.457 -7.923 1.00 49.69 201 LEU A CA 1
ATOM 1520 C C . LEU A 1 201 ? 19.595 -6.228 -7.796 1.00 49.69 201 LEU A C 1
ATOM 1522 O O . LEU A 1 201 ? 19.005 -6.232 -6.724 1.00 49.69 201 LEU A O 1
ATOM 1526 N N . THR A 1 202 ? 19.040 -6.750 -8.894 1.00 42.38 202 THR A N 1
ATOM 1527 C CA . THR A 1 202 ? 17.671 -7.323 -8.944 1.00 42.38 202 THR A CA 1
ATOM 1528 C C . THR A 1 202 ? 17.539 -8.772 -8.463 1.00 42.38 202 THR A C 1
ATOM 1530 O O . THR A 1 202 ? 16.441 -9.300 -8.543 1.00 42.38 202 THR A O 1
ATOM 1533 N N . ASN A 1 203 ? 18.586 -9.429 -7.954 1.00 47.06 203 ASN A N 1
ATOM 1534 C CA . ASN A 1 203 ? 18.538 -10.881 -7.730 1.00 47.06 203 ASN A CA 1
ATOM 1535 C C . ASN A 1 203 ? 18.861 -11.305 -6.292 1.00 47.06 203 ASN A C 1
ATOM 1537 O O . ASN A 1 203 ? 19.592 -10.616 -5.576 1.00 47.06 203 ASN A O 1
ATOM 1541 N N . ASP A 1 204 ? 18.421 -12.526 -5.964 1.00 46.00 204 ASP A N 1
ATOM 1542 C CA . ASP A 1 204 ? 18.723 -13.292 -4.744 1.00 46.00 204 ASP A CA 1
ATOM 1543 C C . ASP A 1 204 ? 20.231 -13.459 -4.460 1.00 46.00 204 ASP A C 1
ATOM 1545 O O . ASP A 1 204 ? 20.625 -13.693 -3.320 1.00 46.00 204 ASP A O 1
ATOM 1549 N N . ASP A 1 205 ? 21.098 -13.274 -5.466 1.00 52.28 205 ASP A N 1
ATOM 1550 C CA . ASP A 1 205 ? 22.561 -13.260 -5.321 1.00 52.28 205 ASP A CA 1
ATOM 1551 C C . ASP A 1 205 ? 23.146 -11.842 -5.447 1.00 52.28 205 ASP A C 1
ATOM 1553 O O . ASP A 1 205 ? 23.953 -11.512 -6.325 1.00 52.28 205 ASP A O 1
ATOM 1557 N N . SER A 1 206 ? 22.706 -10.961 -4.549 1.00 58.72 206 SER A N 1
ATOM 1558 C CA . SER A 1 206 ? 23.227 -9.592 -4.423 1.00 58.72 206 SER A CA 1
ATOM 1559 C C . SER A 1 206 ? 24.751 -9.544 -4.224 1.00 58.72 206 SER A C 1
ATOM 1561 O O . SER A 1 206 ? 25.402 -8.573 -4.619 1.00 58.72 206 SER A O 1
ATOM 1563 N N . LEU A 1 207 ? 25.337 -10.600 -3.649 1.00 65.38 207 LEU A N 1
ATOM 1564 C CA . LEU A 1 207 ? 26.769 -10.717 -3.395 1.00 65.38 207 LEU A CA 1
ATOM 1565 C C . LEU A 1 207 ? 27.539 -11.044 -4.680 1.00 65.38 207 LEU A C 1
ATOM 1567 O O . LEU A 1 207 ? 28.498 -10.333 -4.994 1.00 65.38 207 LEU A O 1
ATOM 1571 N N . GLY A 1 208 ? 27.109 -12.045 -5.451 1.00 64.44 208 GLY A N 1
ATOM 1572 C CA . GLY A 1 208 ? 27.729 -12.411 -6.728 1.00 64.44 208 GLY A CA 1
ATOM 1573 C C . GLY A 1 208 ? 27.713 -11.259 -7.729 1.00 64.44 208 GLY A C 1
ATOM 1574 O O . GLY A 1 208 ? 28.737 -10.922 -8.331 1.00 64.44 208 GLY A O 1
ATOM 1575 N N . TRP A 1 209 ? 26.589 -10.551 -7.817 1.00 66.31 209 TRP A N 1
ATOM 1576 C CA . TRP A 1 209 ? 26.481 -9.357 -8.648 1.00 66.31 209 TRP A CA 1
ATOM 1577 C C . TRP A 1 209 ? 27.401 -8.213 -8.200 1.00 66.31 209 TRP A C 1
ATOM 1579 O O . TRP A 1 209 ? 28.016 -7.548 -9.038 1.00 66.31 209 TRP A O 1
ATOM 1589 N N . ARG A 1 210 ? 27.547 -7.989 -6.889 1.00 67.50 210 ARG A N 1
ATOM 1590 C CA . ARG A 1 210 ? 28.452 -6.959 -6.355 1.00 67.50 210 ARG A CA 1
ATOM 1591 C C . ARG A 1 210 ? 29.915 -7.309 -6.623 1.00 67.50 210 ARG A C 1
ATOM 1593 O O . ARG A 1 210 ? 30.696 -6.425 -6.977 1.00 67.50 210 ARG A O 1
ATOM 1600 N N . ILE A 1 211 ? 30.279 -8.588 -6.515 1.00 73.81 211 ILE A N 1
ATOM 1601 C CA . ILE A 1 211 ? 31.609 -9.087 -6.892 1.00 73.81 211 ILE A CA 1
ATOM 1602 C C . ILE A 1 211 ? 31.861 -8.861 -8.384 1.00 73.81 211 ILE A C 1
ATOM 1604 O O . ILE A 1 211 ? 32.935 -8.370 -8.742 1.00 73.81 211 ILE A O 1
ATOM 1608 N N . LEU A 1 212 ? 30.886 -9.169 -9.244 1.00 72.19 212 LEU A N 1
ATOM 1609 C CA . LEU A 1 212 ? 30.999 -8.971 -10.688 1.00 72.19 212 LEU A CA 1
ATOM 1610 C C . LEU A 1 212 ? 31.189 -7.488 -11.034 1.00 72.19 212 LEU A C 1
ATOM 1612 O O . LEU A 1 212 ? 32.125 -7.140 -11.754 1.00 72.19 212 LEU A O 1
ATOM 1616 N N . GLU A 1 213 ? 30.369 -6.600 -10.471 1.00 73.19 213 GLU A N 1
ATOM 1617 C CA . GLU A 1 213 ? 30.473 -5.157 -10.709 1.00 73.19 213 GLU A CA 1
ATOM 1618 C C . GLU A 1 213 ? 31.830 -4.594 -10.256 1.00 73.19 213 GLU A C 1
ATOM 1620 O O . GLU A 1 213 ? 32.495 -3.880 -11.013 1.00 73.19 213 GLU A O 1
ATOM 1625 N N . VAL A 1 214 ? 32.285 -4.941 -9.047 1.00 75.88 214 VAL A N 1
ATOM 1626 C CA . VAL A 1 214 ? 33.596 -4.506 -8.529 1.00 75.88 214 VAL A CA 1
ATOM 1627 C C . VAL A 1 214 ? 34.730 -5.023 -9.415 1.00 75.88 214 VAL A C 1
ATOM 1629 O O . VAL A 1 214 ? 35.654 -4.271 -9.748 1.00 75.88 214 VAL A O 1
ATOM 1632 N N . SER A 1 215 ? 34.645 -6.283 -9.838 1.00 76.12 215 SER A N 1
ATOM 1633 C CA . SER A 1 215 ? 35.621 -6.920 -10.727 1.00 76.12 215 SER A CA 1
ATOM 1634 C C . SER A 1 215 ? 35.714 -6.212 -12.078 1.00 76.12 215 SER A C 1
ATOM 1636 O O . SER A 1 215 ? 36.818 -5.896 -12.535 1.00 76.12 215 SER A O 1
ATOM 1638 N N . LEU A 1 216 ? 34.569 -5.894 -12.688 1.00 76.69 216 LEU A N 1
ATOM 1639 C CA . LEU A 1 216 ? 34.497 -5.204 -13.977 1.00 76.69 216 LEU A CA 1
ATOM 1640 C C . LEU A 1 216 ? 34.994 -3.758 -13.882 1.00 76.69 216 LEU A C 1
ATOM 1642 O O . LEU A 1 216 ? 35.830 -3.348 -14.689 1.00 76.69 216 LEU A O 1
ATOM 1646 N N . ARG A 1 217 ? 34.598 -3.007 -12.845 1.00 77.12 217 ARG A N 1
ATOM 1647 C CA . ARG A 1 217 ? 35.123 -1.650 -12.594 1.00 77.12 217 ARG A CA 1
ATOM 1648 C C . ARG A 1 217 ? 36.638 -1.658 -12.398 1.00 77.12 217 ARG A C 1
ATOM 1650 O O . ARG A 1 217 ? 37.341 -0.808 -12.941 1.00 77.12 217 ARG A O 1
ATOM 1657 N N . SER A 1 218 ? 37.159 -2.626 -11.645 1.00 78.69 218 SER A N 1
ATOM 1658 C CA . SER A 1 218 ? 38.602 -2.805 -11.442 1.00 78.69 218 SER A CA 1
ATOM 1659 C C . SER A 1 218 ? 39.334 -3.128 -12.748 1.00 78.69 218 SER A C 1
ATOM 1661 O O . SER A 1 218 ? 40.432 -2.627 -12.996 1.00 78.69 218 SER A O 1
ATOM 1663 N N . ALA A 1 219 ? 38.746 -3.952 -13.615 1.00 77.38 219 ALA A N 1
ATOM 1664 C CA . ALA A 1 219 ? 39.305 -4.249 -14.927 1.00 77.38 219 ALA A CA 1
ATOM 1665 C C . ALA A 1 219 ? 39.328 -3.017 -15.847 1.00 77.38 219 ALA A C 1
ATOM 1667 O O . ALA A 1 219 ? 40.365 -2.723 -16.442 1.00 77.38 219 ALA A O 1
ATOM 1668 N N . MET A 1 220 ? 38.243 -2.242 -15.884 1.00 74.62 220 MET A N 1
ATOM 1669 C CA . MET A 1 220 ? 38.173 -1.003 -16.664 1.00 74.62 220 MET A CA 1
ATOM 1670 C C . MET A 1 220 ? 39.170 0.055 -16.179 1.00 74.62 220 MET A C 1
ATOM 1672 O O . MET A 1 220 ? 39.851 0.670 -16.994 1.00 74.62 220 MET A O 1
ATOM 1676 N N . ARG A 1 221 ? 39.348 0.219 -14.858 1.00 79.12 221 ARG A N 1
ATOM 1677 C CA . ARG A 1 221 ? 40.388 1.108 -14.292 1.00 79.12 221 ARG A CA 1
ATOM 1678 C C . ARG A 1 221 ? 41.808 0.701 -14.692 1.00 79.12 221 ARG A C 1
ATOM 1680 O O . ARG A 1 221 ? 42.693 1.546 -14.727 1.00 79.12 221 ARG A O 1
ATOM 1687 N N . ARG A 1 222 ? 42.027 -0.581 -14.997 1.00 82.12 222 ARG A N 1
ATOM 1688 C CA . ARG A 1 222 ? 43.297 -1.116 -15.514 1.00 82.12 222 ARG A CA 1
ATOM 1689 C C . ARG A 1 222 ? 43.434 -0.979 -17.037 1.00 82.12 222 ARG A C 1
ATOM 1691 O O . ARG A 1 222 ? 44.380 -1.516 -17.602 1.00 82.12 222 ARG A O 1
ATOM 1698 N N . GLY A 1 223 ? 42.513 -0.272 -17.695 1.00 76.88 223 GLY A N 1
ATOM 1699 C CA . GLY A 1 223 ? 42.558 0.016 -19.129 1.00 76.88 223 GLY A CA 1
ATOM 1700 C C . GLY A 1 223 ? 41.962 -1.074 -20.020 1.00 76.88 223 GLY A C 1
ATOM 1701 O O . GLY A 1 223 ? 42.095 -0.984 -21.238 1.00 76.88 223 GLY A O 1
ATOM 1702 N N . LEU A 1 224 ? 41.307 -2.094 -19.451 1.00 77.06 224 LEU A N 1
ATOM 1703 C CA . LEU A 1 224 ? 40.614 -3.107 -20.248 1.00 77.06 224 LEU A CA 1
ATOM 1704 C C . LEU A 1 224 ? 39.333 -2.517 -20.833 1.00 77.06 224 LEU A C 1
ATOM 1706 O O . LEU A 1 224 ? 38.442 -2.080 -20.101 1.00 77.06 224 LEU A O 1
ATOM 1710 N N . SER A 1 225 ? 39.245 -2.530 -22.160 1.00 72.38 225 SER A N 1
ATOM 1711 C CA . SER A 1 225 ? 38.033 -2.129 -22.865 1.00 72.38 225 SER A CA 1
ATOM 1712 C C . SER A 1 225 ? 36.922 -3.176 -22.694 1.00 72.38 225 SER A C 1
ATOM 1714 O O . SER A 1 225 ? 37.200 -4.366 -22.516 1.00 72.38 225 SER A O 1
ATOM 1716 N N . PRO A 1 226 ? 35.650 -2.769 -22.801 1.00 65.00 226 PRO A N 1
ATOM 1717 C CA . PRO A 1 226 ? 34.507 -3.682 -22.730 1.00 65.00 226 PRO A CA 1
ATOM 1718 C C . PRO A 1 226 ? 34.587 -4.819 -23.745 1.00 65.00 226 PRO A C 1
ATOM 1720 O O . PRO A 1 226 ? 34.299 -5.963 -23.415 1.00 65.00 226 PRO A O 1
ATOM 1723 N N . THR A 1 227 ? 35.060 -4.523 -24.957 1.00 68.62 227 THR A N 1
ATOM 1724 C CA . THR A 1 227 ? 35.259 -5.512 -26.020 1.00 68.62 227 THR A CA 1
ATOM 1725 C C . THR A 1 227 ? 36.297 -6.562 -25.628 1.00 68.62 227 THR A C 1
ATOM 1727 O O . THR A 1 227 ? 36.092 -7.746 -25.863 1.00 68.62 227 THR A O 1
ATOM 1730 N N . GLN A 1 228 ? 37.389 -6.156 -24.972 1.00 72.62 228 GLN A N 1
ATOM 1731 C CA . GLN A 1 228 ? 38.403 -7.090 -24.471 1.00 72.62 228 GLN A CA 1
ATOM 1732 C C . GLN A 1 228 ? 37.879 -7.954 -23.318 1.00 72.62 228 GLN A C 1
ATOM 1734 O O . GLN A 1 228 ? 38.297 -9.100 -23.179 1.00 72.62 228 GLN A O 1
ATOM 1739 N N . LEU A 1 229 ? 36.974 -7.422 -22.492 1.00 73.12 229 LEU A N 1
ATOM 1740 C CA . LEU A 1 229 ? 36.331 -8.183 -21.420 1.00 73.12 229 LEU A CA 1
ATOM 1741 C C . LEU A 1 229 ? 35.331 -9.201 -21.966 1.00 73.12 229 LEU A C 1
ATOM 1743 O O . LEU A 1 229 ? 35.385 -10.359 -21.561 1.00 73.12 229 LEU A O 1
ATOM 1747 N N . ALA A 1 230 ? 34.478 -8.794 -22.908 1.00 69.44 230 ALA A N 1
ATOM 1748 C CA . ALA A 1 230 ? 33.523 -9.678 -23.572 1.00 69.44 230 ALA A CA 1
ATOM 1749 C C . ALA A 1 230 ? 34.238 -10.841 -24.275 1.00 69.44 230 ALA A C 1
ATOM 1751 O O . ALA A 1 230 ? 33.924 -11.998 -24.011 1.00 69.44 230 ALA A O 1
ATOM 1752 N N . LEU A 1 231 ? 35.284 -10.537 -25.052 1.00 73.19 231 LEU A N 1
ATOM 1753 C CA . LEU A 1 231 ? 36.081 -11.548 -25.749 1.00 73.19 231 LEU A CA 1
ATOM 1754 C C . LEU A 1 231 ? 36.719 -12.549 -24.773 1.00 73.19 231 LEU A C 1
ATOM 1756 O O . LEU A 1 231 ? 36.758 -13.743 -25.041 1.00 73.19 231 LEU A O 1
ATOM 1760 N N . LYS A 1 232 ? 37.180 -12.074 -23.609 1.00 74.12 232 LYS A N 1
ATOM 1761 C CA . LYS A 1 232 ? 37.795 -12.924 -22.583 1.00 74.12 232 LYS A CA 1
ATOM 1762 C C . LYS A 1 232 ? 36.786 -13.858 -21.905 1.00 74.12 232 LYS A C 1
ATOM 1764 O O . LYS A 1 232 ? 37.129 -14.994 -21.584 1.00 74.12 232 LYS A O 1
ATOM 1769 N N . ILE A 1 233 ? 35.554 -13.391 -21.703 1.00 72.81 233 ILE A N 1
ATOM 1770 C CA . ILE A 1 233 ? 34.448 -14.198 -21.167 1.00 72.81 233 ILE A CA 1
ATOM 1771 C C . ILE A 1 233 ? 34.024 -15.261 -22.188 1.00 72.81 233 ILE A C 1
ATOM 1773 O O . ILE A 1 233 ? 33.827 -16.416 -21.820 1.00 72.81 233 ILE A O 1
ATOM 1777 N N . GLU A 1 234 ? 33.935 -14.895 -23.467 1.00 71.25 234 GLU A N 1
ATOM 1778 C CA . GLU A 1 234 ? 33.624 -15.835 -24.549 1.00 71.25 234 GLU A CA 1
ATOM 1779 C C . GLU A 1 234 ? 34.695 -16.921 -24.688 1.00 71.25 234 GLU A C 1
ATOM 1781 O O . GLU A 1 234 ? 34.355 -18.098 -24.781 1.00 71.25 234 GLU A O 1
ATOM 1786 N N . THR A 1 235 ? 35.982 -16.564 -24.603 1.00 71.94 235 THR A N 1
ATOM 1787 C CA . THR A 1 235 ? 37.068 -17.558 -24.627 1.00 71.94 235 THR A CA 1
ATOM 1788 C C . THR A 1 235 ? 37.048 -18.491 -23.416 1.00 71.94 235 THR A C 1
ATOM 1790 O O . THR A 1 235 ? 37.293 -19.678 -23.572 1.00 71.94 235 THR A O 1
ATOM 1793 N N . MET A 1 236 ? 36.690 -17.997 -22.223 1.00 65.31 236 MET A N 1
ATOM 1794 C CA . MET A 1 236 ? 36.578 -18.843 -21.025 1.00 65.31 236 MET A CA 1
ATOM 1795 C C . MET A 1 236 ? 35.403 -19.828 -21.099 1.00 65.31 236 MET A C 1
ATOM 1797 O O . MET A 1 236 ? 35.502 -20.922 -20.558 1.00 65.31 236 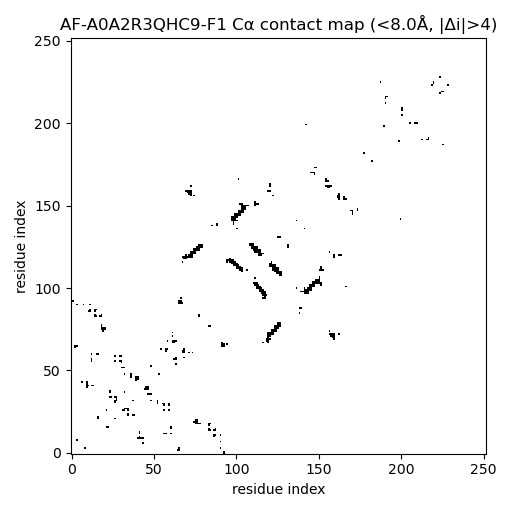MET A O 1
ATOM 1801 N N . ARG A 1 237 ? 34.304 -19.462 -21.775 1.00 56.97 237 ARG A N 1
ATOM 1802 C CA . ARG A 1 237 ? 33.176 -20.377 -22.020 1.00 56.97 237 ARG A CA 1
ATOM 1803 C C . ARG A 1 237 ? 33.550 -21.529 -22.951 1.00 56.97 237 ARG A C 1
ATOM 1805 O O . ARG A 1 237 ? 33.100 -22.644 -22.730 1.00 56.97 237 ARG A O 1
ATOM 1812 N N . LEU A 1 238 ? 34.373 -21.260 -23.963 1.00 55.59 238 LEU A N 1
ATOM 1813 C CA . LEU A 1 238 ? 34.842 -22.285 -24.899 1.00 55.59 238 LEU A CA 1
ATOM 1814 C C . LEU A 1 238 ? 35.772 -23.302 -24.217 1.00 55.59 238 LEU A C 1
ATOM 1816 O O . LEU A 1 238 ? 35.683 -24.488 -24.513 1.00 55.59 238 LEU A O 1
ATOM 1820 N N . ASP A 1 239 ? 36.591 -22.861 -23.258 1.00 55.50 239 ASP A N 1
ATOM 1821 C CA . ASP A 1 239 ? 37.486 -23.745 -22.498 1.00 55.50 239 ASP A CA 1
ATOM 1822 C C . ASP A 1 239 ? 36.738 -24.677 -21.510 1.00 55.50 239 ASP A C 1
ATOM 1824 O O . ASP A 1 239 ? 37.254 -25.740 -21.160 1.00 55.50 239 ASP A O 1
ATOM 1828 N N . GLU A 1 240 ? 35.527 -24.323 -21.050 1.00 53.66 240 GLU A N 1
ATOM 1829 C CA . GLU A 1 240 ? 34.708 -25.186 -20.172 1.00 53.66 240 GLU A CA 1
ATOM 1830 C C . GLU A 1 240 ? 33.947 -26.286 -20.936 1.00 53.66 240 GLU A C 1
ATOM 1832 O O . GLU A 1 240 ? 33.774 -27.388 -20.405 1.00 53.66 240 GLU A O 1
ATOM 1837 N N . ASP A 1 241 ? 33.533 -26.027 -22.180 1.00 52.69 241 ASP A N 1
ATOM 1838 C CA . ASP A 1 241 ? 32.822 -27.001 -23.026 1.00 52.69 241 ASP A CA 1
ATOM 1839 C C . ASP A 1 241 ? 33.749 -28.090 -23.617 1.00 52.69 241 ASP A C 1
ATOM 1841 O O . ASP A 1 241 ? 33.267 -29.135 -24.063 1.00 52.69 241 ASP A O 1
ATOM 1845 N N . ASP A 1 242 ? 35.072 -27.897 -23.556 1.00 50.25 242 ASP A N 1
ATOM 1846 C CA . ASP A 1 242 ? 36.089 -28.827 -24.077 1.00 50.25 242 ASP A CA 1
ATOM 1847 C C . ASP A 1 242 ? 36.570 -29.887 -23.057 1.00 50.25 242 ASP A C 1
ATOM 1849 O O . ASP A 1 242 ? 37.441 -30.712 -23.358 1.00 50.25 242 ASP A O 1
ATOM 1853 N N . PHE A 1 243 ? 35.986 -29.949 -21.852 1.00 45.88 243 PHE A N 1
ATOM 1854 C CA . PHE A 1 243 ? 36.272 -31.037 -20.909 1.00 45.88 243 PHE A CA 1
ATOM 1855 C C . PHE A 1 243 ? 35.505 -32.325 -21.279 1.00 45.88 243 PHE A C 1
ATOM 1857 O O . PHE A 1 243 ? 34.271 -32.362 -21.212 1.00 45.88 243 PHE A O 1
ATOM 1864 N N . PRO A 1 244 ? 36.183 -33.450 -21.597 1.00 45.09 244 PRO A N 1
ATOM 1865 C CA . PRO A 1 244 ? 35.493 -34.701 -21.884 1.00 45.09 244 PRO A CA 1
ATOM 1866 C C . PR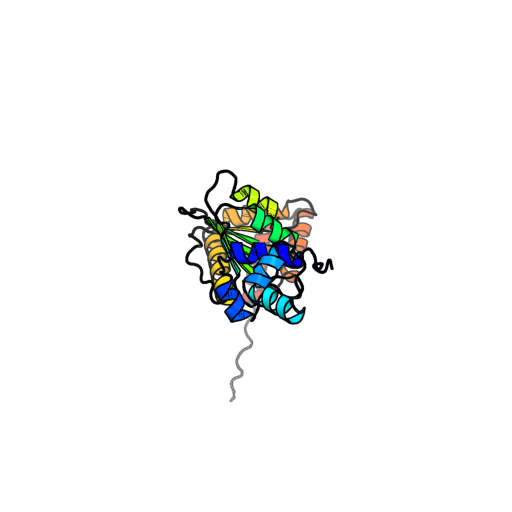O A 1 244 ? 34.816 -35.234 -20.615 1.00 45.09 244 PRO A C 1
ATOM 1868 O O . PRO A 1 244 ? 35.465 -35.497 -19.600 1.00 45.09 244 PRO A O 1
ATOM 1871 N N . ARG A 1 245 ? 33.493 -35.442 -20.676 1.00 48.25 245 ARG A N 1
ATOM 1872 C CA . ARG A 1 245 ? 32.732 -36.112 -19.607 1.00 48.25 245 ARG A CA 1
ATOM 1873 C C . ARG A 1 245 ? 33.335 -37.502 -19.338 1.00 48.25 245 ARG A C 1
ATOM 1875 O O . ARG A 1 245 ? 33.534 -38.256 -20.295 1.00 48.25 245 ARG A O 1
ATOM 1882 N N . PRO A 1 246 ? 33.591 -37.890 -18.074 1.00 41.41 246 PRO A N 1
ATOM 1883 C CA . PRO A 1 246 ? 34.208 -39.174 -17.772 1.00 41.41 246 PRO A CA 1
ATOM 1884 C C . PRO A 1 246 ? 33.263 -40.307 -18.186 1.00 41.41 246 PRO A C 1
ATOM 1886 O O . PRO A 1 246 ? 32.088 -40.347 -17.811 1.00 41.41 246 PRO A O 1
ATOM 1889 N N . GLY A 1 247 ? 33.785 -41.201 -19.025 1.00 43.22 247 GLY A N 1
ATOM 1890 C CA . GLY A 1 247 ? 33.043 -42.288 -19.647 1.00 43.22 247 GLY A CA 1
ATOM 1891 C C . GLY A 1 247 ? 32.416 -43.243 -18.633 1.00 43.22 247 GLY A C 1
ATOM 1892 O O . GLY A 1 247 ? 33.024 -43.625 -17.636 1.00 43.22 247 GLY A O 1
ATOM 1893 N N . LYS A 1 248 ? 31.186 -43.671 -18.937 1.00 41.47 248 LYS A N 1
ATOM 1894 C CA . LYS A 1 248 ? 30.512 -44.789 -18.273 1.00 41.47 248 LYS A CA 1
ATOM 1895 C C . LYS A 1 248 ? 31.408 -46.030 -18.329 1.00 41.47 248 LYS A C 1
ATOM 1897 O O . LYS A 1 248 ? 31.705 -46.526 -19.416 1.00 41.47 248 LYS A O 1
ATOM 1902 N N . ALA A 1 249 ? 31.786 -46.551 -17.165 1.00 41.94 249 ALA A N 1
ATOM 1903 C CA . ALA A 1 249 ? 32.372 -47.876 -17.039 1.00 41.94 249 ALA A CA 1
ATOM 1904 C C . ALA A 1 249 ? 31.398 -48.920 -17.615 1.00 41.94 249 ALA A C 1
ATOM 1906 O O . ALA A 1 249 ? 30.256 -49.035 -17.164 1.00 41.94 249 ALA A O 1
ATOM 1907 N N . LYS A 1 250 ? 31.839 -49.667 -18.632 1.00 42.19 250 LYS A N 1
ATOM 1908 C CA . LYS A 1 250 ? 31.187 -50.915 -19.039 1.00 42.19 250 LYS A CA 1
ATOM 1909 C C . LYS A 1 250 ? 31.519 -51.973 -17.987 1.00 42.19 250 LYS A C 1
ATOM 1911 O O . LYS A 1 250 ? 32.688 -52.291 -17.804 1.00 42.19 250 LYS A O 1
ATOM 1916 N N . LEU A 1 251 ? 30.490 -52.507 -17.333 1.00 40.59 251 LEU A N 1
ATOM 1917 C CA . LEU A 1 251 ? 30.559 -53.817 -16.692 1.00 40.59 251 LEU A CA 1
ATOM 1918 C C . LEU A 1 251 ? 30.732 -54.878 -17.786 1.00 40.59 251 LEU A C 1
ATOM 1920 O O . LEU A 1 251 ? 29.926 -54.939 -18.719 1.00 40.59 251 LEU A O 1
ATOM 1924 N N . GLY A 1 252 ? 31.789 -55.670 -17.654 1.00 42.28 252 GLY A N 1
ATOM 1925 C CA . GLY A 1 252 ? 32.012 -56.952 -18.311 1.00 42.28 252 GLY A CA 1
ATOM 1926 C C . GLY A 1 252 ? 32.527 -57.921 -17.264 1.00 42.28 252 GLY A C 1
ATOM 1927 O O . GLY A 1 252 ? 33.319 -57.456 -16.412 1.00 42.28 252 GLY A O 1
#

pLDDT: mean 78.94, std 16.21, range [37.19, 97.44]

Mean predicted aligned error: 13.15 Å

Secondary structure (DSSP, 8-state):
--PPPTTHHHHHHHHHHHHTT--HHHHHHHH---HHHHHHHHTT------HHHHHHHHHHHTEETTEE-SSSEEEEE-TT-HHHHHHHHHHSPPPSSPPEEEEESS--SSEEEEEEETTEEEEEEE---TTHHHHHHHHH--SEEEEESS-GGGS--S-HHHHHHHHHHHHHHHHHHS-HHHHHHHHHHHHHSPTT------SS-HHHHHHHHHHHHHHHHTT--HHHHHHHHHHHHHHHHTSPPPPPPPP-

Radius of gyration: 24.64 Å; Cα contacts (8 Å, |Δi|>4): 296; chains: 1; bounding box: 63×74×54 Å

Foldseek 3Di:
DPFQDLQLLLLLLVLLCQFQVHDLVNLCVQQVDDSVQNVCVNVVHDHDDPPSSSQSSCVVSQDDRLAGHLFFEAETECVQPCVSVLSNLVRGDQAPDFKEKEFEPDDDQWTWIWIDRHSYIYIYTYHDDPCPPVVVCVSNVGPYYAYFPDGCPPQDGGGSVSNVVVRVVRSVVVVVPPPPVVVVVVVVVVLVDDPPPDDQDDDPPSPVVVVVSVVVNVCVVVVQDPVNVVVVVVVVVVVVVPDDDDDDDDDD

Organism: NCBI:txid2109913

InterPro domains:
  IPR001387 Cro/C1-type, helix-turn-helix domain [PF13443] (16-68)

Sequence (252 aa):
MSALNSEQLPILAGALLRLRGLTLAAVFDATGIRAANLSAWLKGRPQVISAARVTALLYHLGVQGGQLRSDMVHTWSDQGEWARLRTVFNLLEEPVAPRCLFLDEHPGMSHTRFLQWGEAWVRLSLTPGPTAQDDLAAMVSPDRMIVLPVALEGIPTQDPQATASALLSLAEQGGQEIPTGELAHGFMQRLGAPPGQDFVLTNDDSLGWRILEVSLRSAMRRGLSPTQLALKIETMRLDEDDFPRPGKAKLG